Protein AF-A0AA51L178-F1 (afdb_monomer_lite)

Sequence (190 aa):
MKNTQTSTFSEQKFTFNILNSLRAEVEVRQNPYALPIEELFTMAARINKKRSFLFVSKLLGKHLPIDPNKGLLTSALLAARYYELVNGVAPEIISNLKSTFLFGSPEFSSTRFIDGSLNPIIIGFAETATALGHAFFDCFQNGDYFHTTREDLINRAPAHYIRRGTLPRYVTPLLYTFGNASKPKRNHSG

Radius of gyration: 21.06 Å; chains: 1; bounding box: 46×63×55 Å

Secondary structure (DSSP, 8-state):
-----------EEEEEEETTTEEEEEEE---TT---HHHHEEEEE-S-GGG-EEEEESSSSSSS---HHHHHHHHHHHHHHHHHHHHSS--TTHHHHHHHHHH--S-------B-TT---EEEEESHHHHHHHHHHHTTBSSEEEEEE-SS-BTTB-SEEEEEES---TT-----PBPPP-PPPP-----

Foldseek 3Di:
DDDDDPPQADQDWDWAQEPVPDIDIDGDGHDPLPDDVVCFWHKYADPDPVCGIDIGGQAQCPPDHHDVQSVLLVLVLVLQVVVCVVVVDGQPCNVVSSCCNPVNDPRDDQAQRAEPPDAEEFEQEEDSSVSSRVSNCSNHQWYKYWYAYPDDDVPAARIWIFTHDDDPPPDDGDGDGDDDDDDPDPDDDD

pLDDT: mean 77.87, std 20.18, range [31.55, 95.94]

Structure (mmCIF, N/CA/C/O backbone):
data_AF-A0AA51L178-F1
#
_entry.id   AF-A0AA51L178-F1
#
loop_
_atom_site.group_PDB
_atom_site.id
_atom_site.type_symbol
_atom_site.label_atom_id
_atom_site.label_alt_id
_atom_site.label_comp_id
_atom_site.label_asym_id
_atom_site.label_entity_id
_atom_site.label_seq_id
_atom_site.pdbx_PDB_ins_code
_atom_site.Cartn_x
_atom_site.Cartn_y
_atom_site.Cartn_z
_atom_site.occupancy
_atom_site.B_iso_or_equiv
_atom_site.auth_seq_id
_atom_site.auth_comp_id
_atom_site.auth_asym_id
_atom_site.auth_atom_id
_atom_site.pdbx_PDB_model_num
ATOM 1 N N . MET A 1 1 ? -29.964 24.526 0.317 1.00 34.50 1 MET A N 1
ATOM 2 C CA . MET A 1 1 ? -29.248 23.231 0.285 1.00 34.50 1 MET A CA 1
ATOM 3 C C . MET A 1 1 ? -27.995 23.429 -0.552 1.00 34.50 1 MET A C 1
ATOM 5 O O . MET A 1 1 ? -28.116 23.686 -1.741 1.00 34.50 1 MET A O 1
ATOM 9 N N . LYS A 1 2 ? -26.816 23.490 0.078 1.00 31.94 2 LYS A N 1
ATOM 10 C CA . LYS A 1 2 ? -25.541 23.710 -0.620 1.00 31.94 2 LYS A CA 1
ATOM 11 C C . LYS A 1 2 ? -24.968 22.344 -1.001 1.00 31.94 2 LYS A C 1
ATOM 13 O O . LYS A 1 2 ? -24.682 21.549 -0.115 1.00 31.94 2 LYS A O 1
ATOM 18 N N . ASN A 1 3 ? -24.843 22.081 -2.301 1.00 34.78 3 ASN A N 1
ATOM 19 C CA . ASN A 1 3 ? -24.123 20.922 -2.820 1.00 34.78 3 ASN A CA 1
ATOM 20 C C . ASN A 1 3 ? -22.627 21.114 -2.558 1.00 34.78 3 ASN A C 1
ATOM 22 O O . ASN A 1 3 ? -21.992 21.970 -3.172 1.00 34.78 3 ASN A O 1
ATOM 26 N N . THR A 1 4 ? -22.071 20.315 -1.656 1.00 36.06 4 THR A N 1
ATOM 27 C CA . THR A 1 4 ? -20.628 20.226 -1.432 1.00 36.06 4 THR A CA 1
ATOM 28 C C . THR A 1 4 ? -20.041 19.305 -2.502 1.00 36.06 4 THR A C 1
ATOM 30 O O . THR A 1 4 ? -20.028 18.088 -2.347 1.00 36.06 4 THR A O 1
ATOM 33 N N . GLN A 1 5 ? -19.603 19.871 -3.628 1.00 37.34 5 GLN A N 1
ATOM 34 C CA . GLN A 1 5 ? -18.701 19.163 -4.537 1.00 37.34 5 GLN A CA 1
ATOM 35 C C . GLN A 1 5 ? -17.313 19.139 -3.898 1.00 37.34 5 GLN A C 1
ATOM 37 O O . GLN A 1 5 ? -16.616 20.151 -3.862 1.00 37.34 5 GLN A O 1
ATOM 42 N N . THR A 1 6 ? -16.907 17.982 -3.386 1.00 34.66 6 THR A N 1
ATOM 43 C CA . THR A 1 6 ? -15.524 17.741 -2.974 1.00 34.66 6 THR A CA 1
ATOM 44 C C . THR A 1 6 ? -14.682 17.581 -4.239 1.00 34.66 6 THR A C 1
ATOM 46 O O . THR A 1 6 ? -14.579 16.493 -4.803 1.00 34.66 6 THR A O 1
ATOM 49 N N . SER A 1 7 ? -14.136 18.687 -4.746 1.00 38.47 7 SER A N 1
ATOM 50 C CA . SER A 1 7 ? -13.149 18.649 -5.824 1.00 38.47 7 SER A CA 1
ATOM 51 C C . SER A 1 7 ? -11.803 18.235 -5.233 1.00 38.47 7 SER A C 1
ATOM 53 O O . SER A 1 7 ? -11.080 19.052 -4.671 1.00 38.47 7 SER A O 1
ATOM 55 N N . THR A 1 8 ? -11.486 16.945 -5.325 1.00 38.97 8 THR A N 1
ATOM 56 C CA . THR A 1 8 ? -10.178 16.389 -4.944 1.00 38.97 8 THR A CA 1
ATOM 57 C C . THR A 1 8 ? -9.374 16.053 -6.203 1.00 38.97 8 THR A C 1
ATOM 59 O O . THR A 1 8 ? -8.916 14.927 -6.374 1.00 38.97 8 THR A O 1
ATOM 62 N N . PHE A 1 9 ? -9.248 17.007 -7.129 1.00 42.50 9 PHE A N 1
ATOM 63 C CA . PHE A 1 9 ? -8.322 16.908 -8.261 1.00 42.50 9 PHE A CA 1
ATOM 64 C C . PHE A 1 9 ? -6.969 17.491 -7.846 1.00 42.50 9 PHE A C 1
ATOM 66 O O . PHE A 1 9 ? -6.878 18.651 -7.456 1.00 42.50 9 PHE A O 1
ATOM 73 N N . SER A 1 10 ? -5.907 16.691 -7.918 1.00 49.31 10 SER A N 1
ATOM 74 C CA . SER A 1 10 ? -4.533 17.187 -7.825 1.00 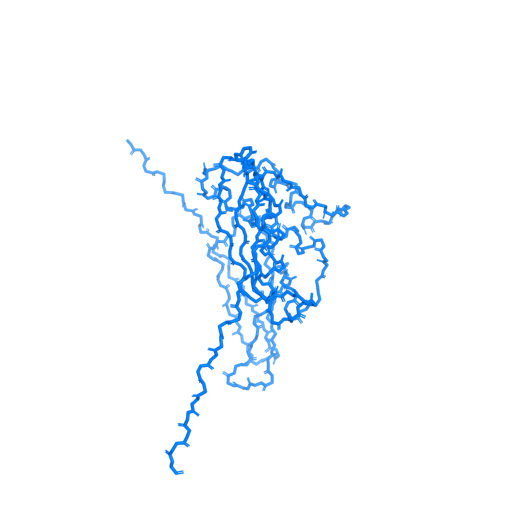49.31 10 SER A CA 1
ATOM 75 C C . SER A 1 10 ? -3.939 17.111 -9.225 1.00 49.31 10 SER A C 1
ATOM 77 O O . SER A 1 10 ? -3.475 16.053 -9.613 1.00 49.31 10 SER A O 1
ATOM 79 N N . GLU A 1 11 ? -3.993 18.186 -10.016 1.00 59.50 11 GLU A N 1
ATOM 80 C CA . GLU A 1 11 ? -3.484 18.208 -11.403 1.00 59.50 11 GLU A CA 1
ATOM 81 C C . GLU A 1 11 ? -1.942 18.224 -11.470 1.00 59.50 11 GLU A C 1
ATOM 83 O O . GLU A 1 11 ? -1.325 19.096 -12.080 1.00 59.50 11 GLU A O 1
ATOM 88 N N . GLN A 1 12 ? -1.278 17.270 -10.816 1.00 76.88 12 GLN A N 1
ATOM 89 C CA . GLN A 1 12 ? 0.173 17.134 -10.894 1.00 76.88 12 GLN A CA 1
ATOM 90 C C . GLN A 1 12 ? 0.544 16.263 -12.095 1.00 76.88 12 GLN A C 1
ATOM 92 O O . GLN A 1 12 ? 0.234 15.068 -12.148 1.00 76.88 12 GLN A O 1
ATOM 97 N N . LYS A 1 13 ? 1.215 16.884 -13.070 1.00 83.31 13 LYS A N 1
ATOM 98 C CA . LYS A 1 13 ? 1.772 16.220 -14.250 1.00 83.31 13 LYS A CA 1
ATOM 99 C C . LYS A 1 13 ? 3.276 16.048 -14.083 1.00 83.31 13 LYS A C 1
ATOM 101 O O . LYS A 1 13 ? 3.992 17.016 -13.847 1.00 83.31 13 LYS A O 1
ATOM 106 N N . PHE A 1 14 ? 3.753 14.823 -14.266 1.00 83.44 14 PHE A N 1
ATOM 107 C CA . PHE A 1 14 ? 5.166 14.466 -14.198 1.00 83.44 14 PHE A CA 1
ATOM 108 C C . PHE A 1 14 ? 5.636 13.982 -15.563 1.00 83.44 14 PHE A C 1
ATOM 110 O O . PHE A 1 14 ? 4.944 13.219 -16.237 1.00 83.44 14 PHE A O 1
ATOM 117 N N . THR A 1 15 ? 6.825 14.416 -15.970 1.00 82.75 15 THR A N 1
ATOM 118 C CA . THR A 1 15 ? 7.477 13.935 -17.190 1.00 82.75 15 THR A CA 1
ATOM 119 C C . THR A 1 15 ? 8.701 13.117 -16.808 1.00 82.75 15 THR A C 1
ATOM 121 O O . THR A 1 15 ? 9.621 13.634 -16.180 1.00 82.75 15 THR A O 1
ATOM 124 N N . PHE A 1 16 ? 8.727 11.851 -17.218 1.00 82.19 16 PHE A N 1
ATOM 125 C CA . PHE A 1 16 ? 9.860 10.953 -17.022 1.00 82.19 16 PHE A CA 1
ATOM 126 C C . PHE A 1 16 ? 10.580 10.726 -18.351 1.00 82.19 16 PHE A C 1
ATOM 128 O O . PHE A 1 16 ? 9.987 10.229 -19.313 1.00 82.19 16 PHE A O 1
ATOM 135 N N . ASN A 1 17 ? 11.871 11.055 -18.388 1.00 80.75 17 ASN A N 1
ATOM 136 C CA . ASN A 1 17 ? 12.742 10.776 -19.527 1.00 80.75 17 ASN A CA 1
ATOM 137 C C . ASN A 1 17 ? 13.435 9.425 -19.321 1.00 80.75 17 ASN A C 1
ATOM 139 O O . ASN A 1 17 ? 14.119 9.214 -18.321 1.00 80.75 17 ASN A O 1
ATOM 143 N N . ILE A 1 18 ? 13.261 8.508 -20.269 1.00 79.88 18 ILE A N 1
ATOM 144 C CA . ILE A 1 18 ? 13.758 7.133 -20.195 1.00 79.88 18 ILE A CA 1
ATOM 145 C C . ILE A 1 18 ? 14.774 6.923 -21.329 1.00 79.88 18 ILE A C 1
ATOM 147 O O . ILE A 1 18 ? 14.413 6.964 -22.506 1.00 79.88 18 ILE A O 1
ATOM 151 N N . LEU A 1 19 ? 16.049 6.708 -20.971 1.00 67.81 19 LEU A N 1
ATOM 152 C CA . LEU A 1 19 ? 17.175 6.468 -21.897 1.00 67.81 19 LEU A CA 1
ATOM 153 C C . LEU A 1 19 ? 17.184 7.401 -23.129 1.00 67.81 19 LEU A C 1
ATOM 155 O O . LEU A 1 19 ? 17.359 6.945 -24.259 1.00 67.81 19 LEU A O 1
ATOM 159 N N . ASN A 1 20 ? 16.943 8.700 -22.911 1.00 65.31 20 ASN A N 1
ATOM 160 C CA . ASN A 1 20 ? 17.000 9.794 -23.899 1.00 65.31 20 ASN A CA 1
ATOM 161 C C . ASN A 1 20 ? 16.165 9.611 -25.185 1.00 65.31 20 ASN A C 1
ATOM 163 O O . ASN A 1 20 ? 16.320 10.379 -26.129 1.00 65.31 20 ASN A O 1
ATOM 167 N N . SER A 1 21 ? 15.283 8.613 -25.240 1.00 72.69 21 SER A N 1
ATOM 168 C CA . SER A 1 21 ? 14.548 8.221 -26.453 1.00 72.69 21 SER A CA 1
ATOM 169 C C . SER A 1 21 ? 13.055 8.006 -26.212 1.00 72.69 21 SER A C 1
ATOM 171 O O . SER A 1 21 ? 12.287 7.868 -27.162 1.00 72.69 21 SER A O 1
ATOM 173 N N . LEU A 1 22 ? 12.629 7.989 -24.947 1.00 80.56 22 LEU A N 1
ATOM 174 C CA . LEU A 1 22 ? 11.249 7.761 -24.545 1.00 80.56 22 LEU A CA 1
ATOM 175 C C . LEU A 1 22 ? 10.853 8.780 -23.479 1.00 80.56 22 LEU A C 1
ATOM 177 O O . LEU A 1 22 ? 11.568 8.979 -22.496 1.00 80.56 22 LEU A O 1
ATOM 181 N N . ARG A 1 23 ? 9.689 9.396 -23.673 1.00 84.44 23 ARG A N 1
ATOM 182 C CA . ARG A 1 23 ? 9.071 10.330 -22.733 1.00 84.44 23 ARG A CA 1
ATOM 183 C C . ARG A 1 23 ? 7.768 9.718 -22.237 1.00 84.44 23 ARG A C 1
ATOM 185 O O . ARG A 1 23 ? 6.924 9.343 -23.047 1.00 84.44 23 ARG A O 1
ATOM 192 N N . ALA A 1 24 ? 7.624 9.604 -20.923 1.00 86.00 24 ALA A N 1
ATOM 193 C CA . ALA A 1 24 ? 6.386 9.176 -20.286 1.00 86.00 24 ALA A CA 1
ATOM 194 C C . ALA A 1 24 ? 5.781 10.347 -19.515 1.00 86.00 24 ALA A C 1
ATOM 196 O O . ALA A 1 24 ? 6.450 10.952 -18.678 1.00 86.00 24 ALA A O 1
ATOM 197 N N . GLU A 1 25 ? 4.518 10.647 -19.795 1.00 89.00 25 GLU A N 1
ATOM 198 C CA . GLU A 1 25 ? 3.747 11.655 -19.074 1.00 89.00 25 GLU A CA 1
ATOM 199 C C . GLU A 1 25 ? 2.797 10.951 -18.113 1.00 89.00 25 GLU A C 1
ATOM 201 O O . GLU A 1 25 ? 2.044 10.058 -18.506 1.00 89.00 25 GLU A O 1
ATOM 206 N N . VAL A 1 26 ? 2.871 11.327 -16.839 1.00 88.69 26 VAL A N 1
ATOM 207 C CA . VAL A 1 26 ? 2.016 10.783 -15.788 1.00 88.69 26 VAL A CA 1
ATOM 208 C C . VAL A 1 26 ? 1.180 11.906 -15.212 1.00 88.69 26 VAL A C 1
ATOM 210 O O . VAL A 1 26 ? 1.713 12.907 -14.743 1.00 88.69 26 VAL A O 1
ATOM 213 N N . GLU A 1 27 ? -0.130 11.708 -15.221 1.00 91.00 27 GLU A N 1
ATOM 214 C CA . GLU A 1 27 ? -1.094 12.578 -14.565 1.00 91.00 27 GLU A CA 1
ATOM 215 C C . GLU A 1 27 ? -1.602 11.888 -13.301 1.00 91.00 27 GLU A C 1
ATOM 217 O O . GLU A 1 27 ? -2.176 10.794 -13.352 1.00 91.00 27 GLU A O 1
ATOM 222 N N . VAL A 1 28 ? -1.377 12.517 -12.151 1.00 90.88 28 VAL A N 1
ATOM 223 C CA . VAL A 1 28 ? -1.927 12.042 -10.884 1.00 90.88 28 VAL A CA 1
ATOM 224 C C . VAL A 1 28 ? -3.383 12.481 -10.810 1.00 90.88 28 VAL A C 1
ATOM 226 O O . VAL A 1 28 ? -3.676 13.662 -10.852 1.00 90.88 28 VAL A O 1
ATOM 229 N N . ARG A 1 29 ? -4.320 11.537 -10.694 1.00 91.75 29 ARG A N 1
ATOM 230 C CA . ARG A 1 29 ? -5.744 11.882 -10.514 1.00 91.75 29 ARG A CA 1
ATOM 231 C C . ARG A 1 29 ? -6.104 12.095 -9.055 1.00 91.75 29 ARG A C 1
ATOM 233 O O . ARG A 1 29 ? -6.884 12.979 -8.722 1.00 91.75 29 ARG A O 1
ATOM 240 N N . GLN A 1 30 ? -5.553 11.250 -8.190 1.00 90.56 30 GLN A N 1
ATOM 241 C CA . GLN A 1 30 ? -5.818 11.260 -6.761 1.00 90.56 30 GLN A CA 1
ATOM 242 C C . GLN A 1 30 ? -4.534 10.948 -6.004 1.00 90.56 30 GLN A C 1
ATOM 244 O O . GLN A 1 30 ? -3.829 9.991 -6.320 1.00 90.56 30 GLN A O 1
ATOM 249 N N . ASN A 1 31 ? -4.268 11.744 -4.974 1.00 91.81 31 ASN A N 1
ATOM 250 C CA . ASN A 1 31 ? -3.215 11.502 -4.000 1.00 91.81 31 ASN A CA 1
ATOM 251 C C . ASN A 1 31 ? -3.738 11.906 -2.615 1.00 91.81 31 ASN A C 1
ATOM 253 O O . ASN A 1 31 ? -3.355 12.952 -2.091 1.00 91.81 31 ASN A O 1
ATOM 257 N N . PRO A 1 32 ? -4.670 11.124 -2.036 1.00 91.44 32 PRO A N 1
ATOM 258 C CA . PRO A 1 32 ? -5.382 11.505 -0.813 1.00 91.44 32 PRO A CA 1
ATOM 259 C C . PRO A 1 32 ? -4.440 11.743 0.371 1.00 91.44 32 PRO A C 1
ATOM 261 O O . PRO A 1 32 ? -4.772 12.479 1.293 1.00 91.44 32 PRO A O 1
ATOM 264 N N . TYR A 1 33 ? -3.247 11.148 0.339 1.00 92.31 33 TYR A N 1
ATOM 265 C CA . TYR A 1 33 ? -2.245 11.291 1.388 1.00 92.31 33 TYR A CA 1
ATOM 266 C C . TYR A 1 33 ? -1.120 12.260 1.049 1.00 92.31 33 TYR A C 1
ATOM 268 O O . TYR A 1 33 ? -0.262 12.470 1.905 1.00 92.31 33 TYR A O 1
ATOM 276 N N . ALA A 1 34 ? -1.149 12.895 -0.125 1.00 92.69 34 ALA A N 1
ATOM 277 C CA . ALA A 1 34 ? -0.108 13.806 -0.594 1.00 92.69 34 ALA A CA 1
ATOM 278 C C . ALA A 1 34 ? 1.305 13.199 -0.470 1.00 92.69 34 ALA A C 1
ATOM 280 O O . ALA A 1 34 ? 2.251 13.877 -0.073 1.00 92.69 34 ALA A O 1
ATOM 281 N N . LEU A 1 35 ? 1.440 11.900 -0.763 1.00 92.56 35 LEU A N 1
ATOM 282 C CA . LEU A 1 35 ? 2.738 11.226 -0.750 1.00 92.56 35 LEU A CA 1
ATOM 283 C C . LEU A 1 35 ? 3.545 11.654 -1.988 1.00 92.56 35 LEU A C 1
ATOM 285 O O . LEU A 1 35 ? 2.958 11.707 -3.075 1.00 92.56 35 LEU A O 1
ATOM 289 N N . PRO A 1 36 ? 4.855 11.933 -1.867 1.00 92.94 36 PRO A N 1
ATOM 290 C CA . PRO A 1 36 ? 5.712 12.222 -3.013 1.00 92.94 36 PRO A CA 1
ATOM 291 C C . PRO A 1 36 ? 5.686 11.063 -4.009 1.00 92.94 36 PRO A C 1
ATOM 293 O O . PRO A 1 36 ? 5.836 9.901 -3.626 1.00 92.94 36 PRO A O 1
ATOM 296 N N . ILE A 1 37 ? 5.487 11.361 -5.292 1.00 92.31 37 ILE A N 1
ATOM 297 C CA . ILE A 1 37 ? 5.332 10.330 -6.325 1.00 92.31 37 ILE A CA 1
ATOM 298 C C . ILE A 1 37 ? 6.614 9.505 -6.491 1.00 92.31 37 ILE A C 1
ATOM 300 O O . ILE A 1 37 ? 6.563 8.305 -6.771 1.00 92.31 37 ILE A O 1
ATOM 304 N N . GLU A 1 38 ? 7.757 10.138 -6.235 1.00 91.50 38 GLU A N 1
ATOM 305 C CA . GLU A 1 38 ? 9.089 9.557 -6.296 1.00 91.50 38 GLU A CA 1
ATOM 306 C C . GLU A 1 38 ? 9.296 8.492 -5.219 1.00 91.50 38 GLU A C 1
ATOM 308 O O . GLU A 1 38 ? 10.141 7.621 -5.407 1.00 91.50 38 GLU A O 1
ATOM 313 N N . GLU A 1 39 ? 8.532 8.510 -4.125 1.00 92.19 39 GLU A N 1
ATOM 314 C CA . GLU A 1 39 ? 8.539 7.443 -3.116 1.00 92.19 39 GLU A CA 1
ATOM 315 C C . GLU A 1 39 ? 7.687 6.239 -3.544 1.00 92.19 39 GLU A C 1
ATOM 317 O O . GLU A 1 39 ? 7.926 5.118 -3.099 1.00 92.19 39 GLU A O 1
ATOM 322 N N . LEU A 1 40 ? 6.711 6.436 -4.437 1.00 92.94 40 LEU A N 1
ATOM 323 C CA . LEU A 1 40 ? 5.755 5.396 -4.828 1.00 92.94 40 LEU A CA 1
ATOM 324 C C . LEU A 1 40 ? 6.263 4.559 -6.006 1.00 92.94 40 LEU A C 1
ATOM 326 O O . LEU A 1 40 ? 6.138 3.326 -6.014 1.00 92.94 40 LEU A O 1
ATOM 330 N N . PHE A 1 41 ? 6.822 5.215 -7.024 1.00 94.00 41 PHE A N 1
ATOM 331 C CA . PHE A 1 41 ? 7.287 4.538 -8.229 1.00 94.00 41 PHE A CA 1
ATOM 332 C C . PHE A 1 41 ? 8.382 5.302 -8.978 1.00 94.00 41 PHE A C 1
ATOM 334 O O . PHE A 1 41 ? 8.735 6.436 -8.671 1.00 94.00 41 PHE A O 1
ATOM 341 N N . THR A 1 42 ? 8.940 4.642 -9.986 1.00 91.81 42 THR A N 1
ATOM 342 C CA . THR A 1 42 ? 9.766 5.251 -11.027 1.00 91.81 42 THR A CA 1
ATOM 343 C C . THR A 1 42 ? 9.477 4.597 -12.379 1.00 91.81 42 THR A C 1
ATOM 345 O O . THR A 1 42 ? 8.770 3.588 -12.462 1.00 91.81 42 THR A O 1
ATOM 348 N N . MET A 1 43 ? 10.030 5.165 -13.445 1.00 91.62 43 MET A N 1
ATOM 349 C CA . MET A 1 43 ? 9.974 4.611 -14.792 1.00 91.62 43 MET A CA 1
ATOM 350 C C . MET A 1 43 ? 11.339 4.036 -15.172 1.00 91.62 43 MET A C 1
ATOM 352 O O . MET A 1 43 ? 12.370 4.669 -14.960 1.00 91.62 43 MET A O 1
ATOM 356 N N . ALA A 1 44 ? 11.349 2.844 -15.761 1.00 88.88 44 ALA A N 1
ATOM 357 C CA . ALA A 1 44 ? 12.553 2.197 -16.273 1.00 88.88 44 ALA A CA 1
ATOM 358 C C . ALA A 1 44 ? 12.397 1.838 -17.753 1.00 88.88 44 ALA A C 1
ATOM 360 O O . ALA A 1 44 ? 11.286 1.695 -18.263 1.00 88.88 44 ALA A O 1
ATOM 361 N N . ALA A 1 45 ? 13.517 1.669 -18.451 1.00 87.44 45 ALA A N 1
ATOM 362 C CA . ALA A 1 45 ? 13.522 1.172 -19.821 1.00 87.44 45 ALA A CA 1
ATOM 363 C C . ALA A 1 45 ? 13.465 -0.355 -19.862 1.00 87.44 45 ALA A C 1
ATOM 365 O O . ALA A 1 45 ? 13.926 -1.043 -18.951 1.00 87.44 45 ALA A O 1
ATOM 366 N N . ARG A 1 46 ? 12.970 -0.898 -20.973 1.00 84.06 46 ARG A N 1
ATOM 367 C CA . ARG A 1 46 ? 13.086 -2.319 -21.303 1.00 84.06 46 ARG A CA 1
ATOM 368 C C . ARG A 1 46 ? 13.821 -2.475 -22.621 1.00 84.06 46 ARG A C 1
ATOM 370 O O . ARG A 1 46 ? 13.566 -1.750 -23.574 1.00 84.06 46 ARG A O 1
ATOM 377 N N . ILE A 1 47 ? 14.642 -3.518 -22.703 1.00 82.88 47 ILE A N 1
ATOM 378 C CA . ILE A 1 47 ? 15.332 -3.909 -23.942 1.00 82.88 47 ILE A CA 1
ATOM 379 C C . ILE A 1 47 ? 14.318 -4.261 -25.054 1.00 82.88 47 ILE A C 1
ATOM 381 O O . ILE A 1 47 ? 14.580 -4.086 -26.242 1.00 82.88 47 ILE A O 1
ATOM 385 N N . ASN A 1 48 ? 13.120 -4.730 -24.685 1.00 83.06 48 ASN A N 1
ATOM 386 C CA . ASN A 1 48 ? 12.067 -5.082 -25.635 1.00 83.06 48 ASN A CA 1
ATOM 387 C C . ASN A 1 48 ? 11.428 -3.832 -26.270 1.00 83.06 48 ASN A C 1
ATOM 389 O O . ASN A 1 48 ? 10.616 -3.158 -25.639 1.00 83.06 48 ASN A O 1
ATOM 393 N N . LYS A 1 49 ? 11.698 -3.599 -27.559 1.00 76.12 49 LYS A N 1
ATOM 394 C CA . LYS A 1 49 ? 11.184 -2.439 -28.310 1.00 76.12 49 LYS A CA 1
ATOM 395 C C . LYS A 1 49 ? 9.651 -2.342 -28.395 1.00 76.12 49 LYS A C 1
ATOM 397 O O . LYS A 1 49 ? 9.138 -1.238 -28.503 1.00 76.12 49 LYS A O 1
ATOM 402 N N . LYS A 1 50 ? 8.904 -3.455 -28.314 1.00 82.81 50 LYS A N 1
ATOM 403 C CA . LYS A 1 50 ? 7.421 -3.445 -28.327 1.00 82.81 50 LYS A CA 1
ATOM 404 C C . LYS A 1 50 ? 6.811 -3.045 -26.979 1.00 82.81 50 LYS A C 1
ATOM 406 O O . LYS A 1 50 ? 5.627 -2.739 -26.908 1.00 82.81 50 LYS A O 1
ATOM 411 N N . ARG A 1 51 ? 7.590 -3.109 -25.897 1.00 82.69 51 ARG A N 1
ATOM 412 C CA . ARG A 1 51 ? 7.189 -2.748 -24.530 1.00 82.69 51 ARG A CA 1
ATOM 413 C C . ARG A 1 51 ? 8.343 -1.991 -23.892 1.00 82.69 51 ARG A C 1
ATOM 415 O O . ARG A 1 51 ? 8.961 -2.505 -22.971 1.00 82.69 51 ARG A O 1
ATOM 422 N N . SER A 1 52 ? 8.680 -0.838 -24.455 1.00 83.38 52 SER A N 1
ATOM 423 C CA . SER A 1 52 ? 9.969 -0.165 -24.266 1.00 83.38 52 SER A CA 1
ATOM 424 C C . SER A 1 52 ? 10.168 0.487 -22.894 1.00 83.38 52 SER A C 1
ATOM 426 O O . SER A 1 52 ? 11.295 0.823 -22.535 1.00 83.38 52 SER A O 1
ATOM 428 N N . PHE A 1 53 ? 9.106 0.612 -22.098 1.00 87.12 53 PHE A N 1
ATOM 429 C CA . PHE A 1 53 ? 9.149 1.142 -20.739 1.00 87.12 53 PHE A CA 1
ATOM 430 C C . PHE A 1 53 ? 8.552 0.164 -19.718 1.00 87.12 53 PHE A C 1
ATOM 432 O O . PHE A 1 53 ? 7.827 -0.780 -20.053 1.00 87.12 53 PHE A O 1
ATOM 439 N N . LEU A 1 54 ? 8.872 0.398 -18.450 1.00 89.00 54 LEU A N 1
ATOM 440 C CA . LEU A 1 54 ? 8.399 -0.344 -17.294 1.00 89.00 54 LEU A CA 1
ATOM 441 C C . LEU A 1 54 ? 8.030 0.636 -16.184 1.00 89.00 54 LEU A C 1
ATOM 443 O O . LEU A 1 54 ? 8.848 1.458 -15.781 1.00 89.00 54 LEU A O 1
ATOM 447 N N . PHE A 1 55 ? 6.817 0.498 -15.662 1.00 90.62 55 PHE A N 1
ATOM 448 C CA . PHE A 1 55 ? 6.438 1.116 -14.401 1.00 90.62 55 PHE A CA 1
ATOM 449 C C . PHE A 1 55 ? 6.995 0.281 -13.246 1.00 90.62 55 PHE A C 1
ATOM 451 O O . PHE A 1 55 ? 6.690 -0.911 -13.118 1.00 90.62 55 PHE A O 1
ATOM 458 N N . VAL A 1 56 ? 7.820 0.900 -12.412 1.00 92.81 56 VAL A N 1
ATOM 459 C CA . VAL A 1 56 ? 8.526 0.240 -11.317 1.00 92.81 56 VAL A CA 1
ATOM 460 C C . VAL A 1 56 ? 8.003 0.787 -10.000 1.00 92.81 56 VAL A C 1
ATOM 462 O O . VAL A 1 56 ? 8.381 1.875 -9.580 1.00 92.81 56 VAL A O 1
ATOM 465 N N . SER A 1 57 ? 7.142 0.022 -9.329 1.00 93.12 57 SER A N 1
ATOM 466 C CA . SER A 1 57 ? 6.759 0.340 -7.952 1.00 93.12 57 SER A CA 1
ATOM 467 C C . SER A 1 57 ? 7.965 0.208 -7.024 1.00 93.12 57 SER A C 1
ATOM 469 O O . SER A 1 57 ? 8.667 -0.806 -7.064 1.00 93.12 57 SER A O 1
ATOM 471 N N . LYS A 1 58 ? 8.151 1.207 -6.161 1.00 93.75 58 LYS A N 1
ATOM 472 C CA . LYS A 1 58 ? 9.143 1.208 -5.079 1.00 93.75 58 LYS A CA 1
ATOM 473 C C . LYS A 1 58 ? 8.604 0.619 -3.769 1.00 93.75 58 LYS A C 1
ATOM 475 O O . LYS A 1 58 ? 9.320 0.602 -2.779 1.00 93.75 58 LYS A O 1
ATOM 480 N N . LEU A 1 59 ? 7.358 0.131 -3.764 1.00 93.12 59 LEU A N 1
ATOM 481 C CA . LEU A 1 59 ? 6.649 -0.318 -2.557 1.00 93.12 59 LEU A CA 1
ATOM 482 C C . LEU A 1 59 ? 6.264 -1.799 -2.568 1.00 93.12 59 LEU A C 1
ATOM 484 O O . LEU A 1 59 ? 5.958 -2.359 -1.524 1.00 93.12 59 LEU A O 1
ATOM 488 N N . LEU A 1 60 ? 6.247 -2.437 -3.741 1.00 90.00 60 LEU A N 1
ATOM 489 C CA . LEU A 1 60 ? 5.734 -3.804 -3.895 1.00 90.00 60 LEU A CA 1
ATOM 490 C C . LEU A 1 60 ? 6.816 -4.890 -3.905 1.00 90.00 60 LEU A C 1
ATOM 492 O O . LEU A 1 60 ? 6.484 -6.065 -4.012 1.00 90.00 60 LEU A O 1
ATOM 496 N N . GLY A 1 61 ? 8.102 -4.535 -3.908 1.00 87.81 61 GLY A N 1
ATOM 497 C CA . GLY A 1 61 ? 9.183 -5.530 -3.939 1.00 87.81 61 GLY A CA 1
ATOM 498 C C . GLY A 1 61 ? 9.299 -6.334 -5.245 1.00 87.81 61 GLY A C 1
ATOM 499 O O . GLY A 1 61 ? 10.144 -7.212 -5.353 1.00 87.81 61 GLY A O 1
ATOM 500 N N . LYS A 1 62 ? 8.452 -6.065 -6.254 1.00 87.25 62 LYS A N 1
ATOM 501 C CA . LYS A 1 62 ? 8.358 -6.875 -7.485 1.00 87.25 62 LYS A CA 1
ATOM 502 C C . LYS A 1 62 ? 9.578 -6.757 -8.403 1.00 87.25 62 LYS A C 1
ATOM 504 O O . LYS A 1 62 ? 9.949 -7.727 -9.053 1.00 87.25 62 LYS A O 1
ATOM 509 N N . HIS A 1 63 ? 10.122 -5.549 -8.539 1.00 89.88 63 HIS A N 1
ATOM 510 C CA . HIS A 1 63 ? 11.227 -5.258 -9.466 1.00 89.88 63 HIS A CA 1
ATOM 511 C C . HIS A 1 63 ? 12.465 -4.704 -8.755 1.00 89.88 63 HIS A C 1
ATOM 513 O O . HIS A 1 63 ? 13.565 -4.820 -9.282 1.00 89.88 63 HIS A O 1
ATOM 519 N N . LEU A 1 64 ? 12.277 -4.082 -7.590 1.00 89.12 64 LEU A N 1
ATOM 520 C CA . LEU A 1 64 ? 13.333 -3.533 -6.750 1.00 89.12 64 LEU A CA 1
ATOM 521 C C . LEU A 1 64 ? 13.186 -4.129 -5.349 1.00 89.12 64 LEU A C 1
ATOM 523 O O . LEU A 1 64 ? 12.046 -4.238 -4.888 1.00 89.12 64 LEU A O 1
ATOM 527 N N . PRO A 1 65 ? 14.292 -4.470 -4.666 1.00 89.69 65 PRO A N 1
ATOM 528 C CA . PRO A 1 65 ? 14.266 -4.706 -3.231 1.00 89.69 65 PRO A CA 1
ATOM 529 C C . PRO A 1 65 ? 13.686 -3.485 -2.516 1.00 89.69 65 PRO A C 1
ATOM 531 O O . PRO A 1 65 ? 13.949 -2.345 -2.906 1.00 89.69 65 PRO A O 1
ATOM 534 N N . ILE A 1 66 ? 12.896 -3.732 -1.478 1.00 89.81 66 ILE A N 1
ATOM 535 C CA . ILE A 1 66 ? 12.304 -2.683 -0.649 1.00 89.81 66 ILE A CA 1
ATOM 536 C C . ILE A 1 66 ? 12.690 -2.908 0.806 1.00 89.81 66 ILE A C 1
ATOM 538 O O . ILE A 1 66 ? 12.928 -4.042 1.220 1.00 89.81 66 ILE A O 1
ATOM 542 N N . ASP A 1 67 ? 12.703 -1.827 1.579 1.00 88.69 67 ASP A N 1
ATOM 543 C CA . ASP A 1 67 ? 12.722 -1.917 3.035 1.00 88.69 67 ASP A CA 1
ATOM 544 C C . ASP A 1 67 ? 11.442 -2.644 3.511 1.00 88.69 67 ASP A C 1
ATOM 546 O O . ASP A 1 67 ? 10.338 -2.221 3.134 1.00 88.69 67 ASP A O 1
ATOM 550 N N . PRO A 1 68 ? 11.546 -3.719 4.316 1.00 87.94 68 PRO A N 1
ATOM 551 C CA . PRO A 1 68 ? 10.384 -4.416 4.863 1.00 87.94 68 PRO A CA 1
ATOM 552 C C . PRO A 1 68 ? 9.402 -3.488 5.590 1.00 87.94 68 PRO A C 1
ATOM 554 O O . PRO A 1 68 ? 8.190 -3.612 5.395 1.00 87.94 68 PRO A O 1
ATOM 557 N N . ASN A 1 69 ? 9.899 -2.504 6.348 1.00 89.50 69 ASN A N 1
ATOM 558 C CA . ASN A 1 69 ? 9.063 -1.524 7.039 1.00 89.50 69 ASN A CA 1
ATOM 559 C C . ASN A 1 69 ? 8.256 -0.686 6.044 1.00 89.50 69 ASN A C 1
ATOM 561 O O . ASN A 1 69 ? 7.071 -0.451 6.273 1.00 89.50 69 ASN A O 1
ATOM 565 N N . LYS A 1 70 ? 8.842 -0.288 4.903 1.00 90.25 70 LYS A N 1
ATOM 566 C CA . LYS A 1 70 ? 8.091 0.423 3.850 1.00 90.25 70 LYS A CA 1
ATOM 567 C C . LYS A 1 70 ? 6.953 -0.433 3.294 1.00 90.25 70 LYS A C 1
ATOM 569 O O . LYS A 1 70 ? 5.870 0.098 3.047 1.00 90.25 70 LYS A O 1
ATOM 574 N N . GLY A 1 71 ? 7.160 -1.739 3.127 1.00 91.19 71 GLY A N 1
ATOM 575 C CA . GLY A 1 71 ? 6.107 -2.667 2.697 1.00 91.19 71 GLY A CA 1
ATOM 576 C C . GLY A 1 71 ? 4.955 -2.766 3.707 1.00 91.19 71 GLY A C 1
ATOM 577 O O . GLY A 1 71 ? 3.781 -2.644 3.338 1.00 91.19 71 GLY A O 1
ATOM 578 N N . LEU A 1 72 ? 5.283 -2.913 4.994 1.00 91.81 72 LEU A N 1
ATOM 579 C CA . LEU A 1 72 ? 4.294 -2.966 6.076 1.00 91.81 72 LEU A CA 1
ATOM 580 C C . LEU A 1 72 ? 3.525 -1.642 6.214 1.00 91.81 72 LEU A C 1
ATOM 582 O O . LEU A 1 72 ? 2.295 -1.646 6.249 1.00 91.81 72 LEU A O 1
ATOM 586 N N . LEU A 1 73 ? 4.225 -0.505 6.194 1.00 93.12 73 LEU A N 1
ATOM 587 C CA . LEU A 1 73 ? 3.623 0.833 6.243 1.00 93.12 73 LEU A CA 1
ATOM 588 C C . LEU A 1 73 ? 2.716 1.100 5.044 1.00 93.12 73 LEU A C 1
ATOM 590 O O . LEU A 1 73 ? 1.636 1.659 5.207 1.00 93.12 73 LEU A O 1
ATOM 594 N N . THR A 1 74 ? 3.118 0.672 3.844 1.00 94.25 74 THR A N 1
ATOM 595 C CA . THR A 1 74 ? 2.276 0.782 2.642 1.00 94.25 74 THR A CA 1
ATOM 596 C C . THR A 1 74 ? 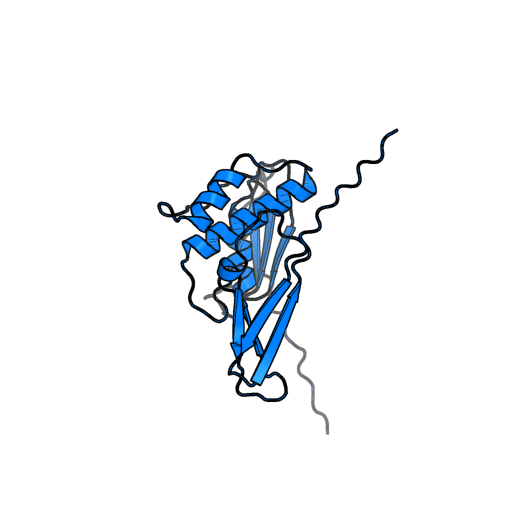0.957 0.039 2.835 1.00 94.25 74 THR A C 1
ATOM 598 O O . THR A 1 74 ? -0.106 0.555 2.488 1.00 94.25 74 THR A O 1
ATOM 601 N N . SER A 1 75 ? 1.013 -1.151 3.430 1.00 94.81 75 SER A N 1
ATOM 602 C CA . SER A 1 75 ? -0.171 -1.966 3.709 1.00 94.81 75 SER A CA 1
ATOM 603 C C . SER A 1 75 ? -1.069 -1.320 4.767 1.00 94.81 75 SER A C 1
ATOM 605 O O . SER A 1 75 ? -2.283 -1.256 4.582 1.00 94.81 75 SER A O 1
ATOM 607 N N . ALA A 1 76 ? -0.477 -0.756 5.824 1.00 95.19 76 ALA A N 1
ATOM 608 C CA . ALA A 1 76 ? -1.201 -0.025 6.862 1.00 95.19 76 ALA A CA 1
ATOM 609 C C . ALA A 1 76 ? -1.857 1.260 6.332 1.00 95.19 76 ALA A C 1
ATOM 611 O O . ALA A 1 76 ? -3.018 1.531 6.628 1.00 95.19 76 ALA A O 1
ATOM 612 N N . LEU A 1 77 ? -1.160 2.027 5.488 1.00 95.56 77 LEU A N 1
ATOM 613 C CA . LEU A 1 77 ? -1.726 3.190 4.798 1.00 95.56 77 LEU A CA 1
ATOM 614 C C . LEU A 1 77 ? -2.889 2.780 3.884 1.00 95.56 77 LEU A C 1
ATOM 616 O O . LEU A 1 77 ? -3.909 3.466 3.834 1.00 95.56 77 LEU A O 1
ATOM 620 N N . LEU A 1 78 ? -2.775 1.645 3.190 1.00 95.69 78 LEU A N 1
ATOM 621 C CA . LEU A 1 78 ? -3.862 1.120 2.366 1.00 95.69 78 LEU A CA 1
ATOM 622 C C . LEU A 1 78 ? -5.076 0.711 3.219 1.00 95.69 78 LEU A C 1
ATOM 624 O O . LEU A 1 78 ? -6.207 1.025 2.850 1.00 95.69 78 LEU A O 1
ATOM 628 N N . ALA A 1 79 ? -4.857 0.073 4.372 1.00 95.94 79 ALA A N 1
ATOM 629 C CA . ALA A 1 79 ? -5.914 -0.269 5.326 1.00 95.94 79 ALA A CA 1
ATOM 630 C C . ALA A 1 79 ? -6.590 0.982 5.903 1.00 95.94 79 ALA A C 1
ATOM 632 O O . ALA A 1 79 ? -7.818 1.052 5.958 1.00 95.94 79 ALA A O 1
ATOM 633 N N . ALA A 1 80 ? -5.810 2.014 6.232 1.00 95.75 80 ALA A N 1
ATOM 634 C CA . ALA A 1 80 ? -6.336 3.304 6.656 1.00 95.75 80 ALA A CA 1
ATOM 635 C C . ALA A 1 80 ? -7.190 3.972 5.563 1.00 95.75 80 ALA A C 1
ATOM 637 O O . ALA A 1 80 ? -8.258 4.500 5.875 1.00 95.75 80 ALA A O 1
ATOM 638 N N . ARG A 1 81 ? -6.790 3.890 4.280 1.00 95.94 81 ARG A N 1
ATOM 639 C CA . ARG A 1 81 ? -7.621 4.383 3.162 1.00 95.94 81 ARG A CA 1
ATOM 640 C C . ARG A 1 81 ? -8.915 3.613 3.038 1.00 95.94 81 ARG A C 1
ATOM 642 O O . ARG A 1 81 ? -9.950 4.224 2.804 1.00 95.94 81 ARG A O 1
ATOM 649 N N . TYR A 1 82 ? -8.854 2.291 3.148 1.00 95.69 82 TYR A N 1
ATOM 650 C CA . TYR A 1 82 ? -10.050 1.461 3.098 1.00 95.69 82 TYR A CA 1
ATOM 651 C C . TYR A 1 82 ? -11.028 1.851 4.212 1.00 95.69 82 TYR A C 1
ATOM 653 O O . TYR A 1 82 ? -12.195 2.109 3.930 1.00 95.69 82 TYR A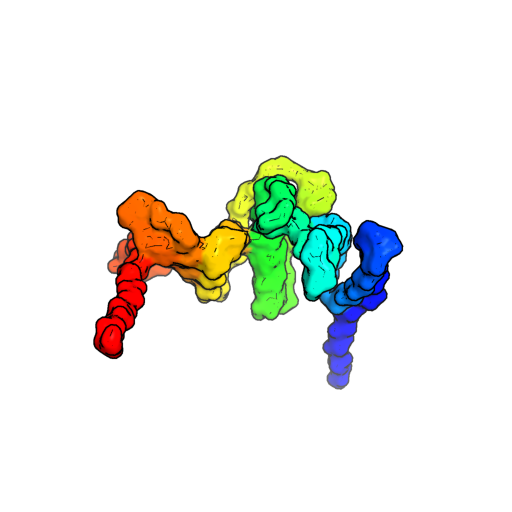 O 1
ATOM 661 N N . TYR A 1 83 ? -10.539 1.981 5.449 1.00 95.12 83 TYR A N 1
ATOM 662 C CA . TYR A 1 83 ? -11.347 2.417 6.587 1.00 95.12 83 TYR A CA 1
ATOM 663 C C . TYR A 1 83 ? -11.999 3.784 6.339 1.00 95.12 83 TYR A C 1
ATOM 665 O O . TYR A 1 83 ? -13.204 3.936 6.519 1.00 95.12 83 TYR A O 1
ATOM 673 N N . GLU A 1 84 ? -11.219 4.759 5.867 1.00 95.00 84 GLU A N 1
ATOM 674 C CA . GLU A 1 84 ? -11.702 6.105 5.551 1.00 95.00 84 GLU A CA 1
ATOM 675 C C . GLU A 1 84 ? -12.777 6.103 4.457 1.00 95.00 84 GLU A C 1
ATOM 677 O O . GLU A 1 84 ? -13.765 6.823 4.565 1.00 95.00 84 GLU A O 1
ATOM 682 N N . LEU A 1 85 ? -12.619 5.278 3.418 1.00 94.94 85 LEU A N 1
ATOM 683 C CA . LEU A 1 85 ? -13.601 5.157 2.338 1.00 94.94 85 LEU A CA 1
ATOM 684 C C . LEU A 1 85 ? -14.918 4.526 2.802 1.00 94.94 85 LEU A C 1
ATOM 686 O O . LEU A 1 85 ? -15.973 4.905 2.301 1.00 94.94 85 LEU A O 1
ATOM 690 N N . VAL A 1 86 ? -14.861 3.570 3.732 1.00 94.88 86 VAL A N 1
ATOM 691 C CA . VAL A 1 86 ? -16.050 2.869 4.237 1.00 94.88 86 VAL A CA 1
ATOM 692 C C . VAL A 1 86 ? -16.789 3.698 5.286 1.00 94.88 86 VAL A C 1
ATOM 694 O O . VAL A 1 86 ? -18.012 3.791 5.235 1.00 94.88 86 VAL A O 1
ATOM 697 N N . ASN A 1 87 ? -16.062 4.323 6.214 1.00 93.19 87 ASN A N 1
ATOM 698 C CA . ASN A 1 87 ? -16.651 5.048 7.343 1.00 93.19 87 ASN A CA 1
ATOM 699 C C . ASN A 1 87 ? -16.785 6.560 7.107 1.00 93.19 87 ASN A C 1
ATOM 701 O O . ASN A 1 87 ? -17.412 7.255 7.902 1.00 93.19 87 ASN A O 1
ATOM 705 N N . GLY A 1 88 ? -16.176 7.095 6.046 1.00 93.44 88 GLY A N 1
ATOM 706 C CA . GLY A 1 88 ? -16.142 8.532 5.753 1.00 93.44 88 GLY A CA 1
ATOM 707 C C . GLY A 1 88 ? -15.204 9.344 6.654 1.00 93.44 88 GLY A C 1
ATOM 708 O O . GLY A 1 88 ? -15.117 10.560 6.492 1.00 93.44 88 GLY A O 1
ATOM 709 N N . VAL A 1 89 ? -14.501 8.699 7.593 1.00 92.06 89 VAL A N 1
ATOM 710 C CA . VAL A 1 89 ? -13.588 9.335 8.553 1.00 92.06 89 VAL A CA 1
ATOM 711 C C . VAL A 1 89 ? -12.266 8.574 8.586 1.00 92.06 89 VAL A C 1
ATOM 713 O O . VAL A 1 89 ? -12.248 7.346 8.674 1.00 92.06 89 VAL A O 1
ATOM 716 N N . ALA A 1 90 ? -11.151 9.300 8.515 1.00 91.19 90 ALA A N 1
ATOM 717 C CA . ALA A 1 90 ? -9.819 8.711 8.582 1.00 91.19 90 ALA A CA 1
ATOM 718 C C . ALA A 1 90 ? -9.499 8.210 10.004 1.00 91.19 90 ALA A C 1
ATOM 720 O O . ALA A 1 90 ? -9.905 8.849 10.977 1.00 91.19 90 ALA A O 1
ATOM 721 N N . PRO A 1 91 ? -8.748 7.104 10.155 1.00 92.19 91 PRO A N 1
ATOM 722 C CA . PRO A 1 91 ? -8.328 6.645 11.474 1.00 92.19 91 PRO A CA 1
ATOM 723 C C . PRO A 1 91 ? -7.281 7.600 12.067 1.00 92.19 91 PRO A C 1
ATOM 725 O O . PRO A 1 91 ? -6.435 8.126 11.343 1.00 92.19 91 PRO A O 1
ATOM 728 N N . GLU A 1 92 ? -7.280 7.772 13.391 1.00 92.19 92 GLU A N 1
ATOM 729 C CA . GLU A 1 92 ? -6.392 8.715 14.101 1.00 92.19 92 GLU A CA 1
ATOM 730 C C . GLU A 1 92 ? -4.897 8.482 13.812 1.00 92.19 92 GLU A C 1
ATOM 732 O O . GLU A 1 92 ? -4.101 9.421 13.761 1.00 92.19 92 GLU A O 1
ATOM 737 N N . ILE A 1 93 ? -4.513 7.231 13.545 1.00 91.94 93 ILE A N 1
ATOM 738 C CA . ILE A 1 93 ? -3.127 6.827 13.281 1.00 91.94 93 ILE A CA 1
ATOM 739 C C . ILE A 1 93 ? -2.573 7.351 11.942 1.00 91.94 93 ILE A C 1
ATOM 741 O O . ILE A 1 93 ? -1.364 7.291 11.717 1.00 91.94 93 ILE A O 1
ATOM 745 N N . ILE A 1 94 ? -3.411 7.877 11.036 1.00 92.94 94 ILE A N 1
ATOM 746 C CA . ILE A 1 94 ? -2.993 8.193 9.662 1.00 92.94 94 ILE A CA 1
ATOM 747 C C . ILE A 1 94 ? -1.814 9.173 9.592 1.00 92.94 94 ILE A C 1
ATOM 749 O O . ILE A 1 94 ? -0.901 8.994 8.784 1.00 92.94 94 ILE A O 1
ATOM 753 N N . SER A 1 95 ? -1.794 10.184 10.462 1.00 92.38 95 SER A N 1
ATOM 754 C CA . SER A 1 95 ? -0.714 11.173 10.514 1.00 92.38 95 SER A CA 1
ATOM 755 C C . SER A 1 95 ? 0.619 10.531 10.898 1.00 92.38 95 SER A C 1
ATOM 757 O O . SER A 1 95 ? 1.640 10.840 10.285 1.00 92.38 95 SER A O 1
ATOM 759 N N . ASN A 1 96 ? 0.595 9.594 11.852 1.00 92.00 96 ASN A N 1
ATOM 760 C CA . ASN A 1 96 ? 1.772 8.845 12.282 1.00 92.00 96 ASN A CA 1
ATOM 761 C C . ASN A 1 96 ? 2.267 7.899 11.176 1.00 92.00 96 ASN A C 1
ATOM 763 O O . ASN A 1 96 ? 3.447 7.921 10.839 1.00 92.00 96 ASN A O 1
ATOM 767 N N . LEU A 1 97 ? 1.364 7.153 10.527 1.00 92.94 97 LEU A N 1
ATOM 768 C CA . LEU A 1 97 ? 1.734 6.276 9.409 1.00 92.94 97 LEU A CA 1
ATOM 769 C C . LEU A 1 97 ? 2.403 7.062 8.275 1.00 92.94 97 LEU A C 1
ATOM 771 O O . LEU A 1 97 ? 3.422 6.632 7.736 1.00 92.94 97 LEU A O 1
ATOM 775 N N . LYS A 1 98 ? 1.860 8.239 7.935 1.00 93.31 98 LYS A N 1
ATOM 776 C CA . LYS A 1 98 ? 2.443 9.122 6.917 1.00 93.31 98 LYS A CA 1
ATOM 777 C C . LYS A 1 98 ? 3.817 9.641 7.325 1.00 93.31 98 LYS A C 1
ATOM 779 O O . LYS A 1 98 ? 4.729 9.619 6.502 1.00 93.31 98 LYS A O 1
ATOM 784 N N . SER A 1 99 ? 3.979 10.109 8.564 1.00 92.31 99 SER A N 1
ATOM 785 C CA . SER A 1 99 ? 5.273 10.620 9.020 1.00 92.31 99 SER A CA 1
ATOM 786 C C . SER A 1 99 ? 6.331 9.519 9.037 1.00 92.31 99 SER A C 1
ATOM 788 O O . SER A 1 99 ? 7.432 9.732 8.538 1.00 92.31 99 SER A O 1
ATOM 790 N N . THR A 1 100 ? 5.989 8.326 9.528 1.00 91.88 100 THR A N 1
ATOM 791 C CA . THR A 1 100 ? 6.909 7.183 9.560 1.00 91.88 100 THR A CA 1
ATOM 792 C C . THR A 1 100 ? 7.268 6.710 8.152 1.00 91.88 100 THR A C 1
ATOM 794 O O . THR A 1 100 ? 8.424 6.387 7.898 1.00 91.88 100 THR A O 1
ATOM 797 N N . PHE A 1 101 ? 6.321 6.731 7.208 1.00 92.25 101 PHE A N 1
ATOM 798 C CA . PHE A 1 101 ? 6.593 6.398 5.809 1.00 92.25 101 PHE A CA 1
ATOM 799 C C . PHE A 1 101 ? 7.587 7.367 5.144 1.00 92.25 101 PHE A C 1
ATOM 801 O O . PHE A 1 101 ? 8.463 6.921 4.404 1.00 92.25 101 PHE A O 1
ATOM 808 N N . LEU A 1 102 ? 7.457 8.676 5.396 1.00 91.50 102 LEU A N 1
ATOM 809 C CA . LEU A 1 102 ? 8.262 9.710 4.730 1.00 91.50 102 LEU A CA 1
ATOM 810 C C . LEU A 1 102 ? 9.631 9.930 5.372 1.00 91.50 102 LEU A C 1
ATOM 812 O O . LEU A 1 102 ? 10.623 10.075 4.665 1.00 91.50 102 LEU A O 1
ATOM 816 N N . PHE A 1 103 ? 9.682 9.992 6.700 1.00 89.50 103 PHE A N 1
ATOM 817 C CA . PHE A 1 103 ? 10.890 10.383 7.428 1.00 89.50 103 PHE A CA 1
ATOM 818 C C . PHE A 1 103 ? 11.655 9.188 7.998 1.00 89.50 103 PHE A C 1
ATOM 820 O O . PHE A 1 103 ? 12.787 9.345 8.448 1.00 89.50 103 PHE A O 1
ATOM 827 N N . GLY A 1 104 ? 11.051 7.996 7.963 1.00 79.50 104 GLY A N 1
ATOM 828 C CA . GLY A 1 104 ? 11.533 6.851 8.719 1.00 79.50 104 GLY A CA 1
ATOM 829 C C . GLY A 1 104 ? 11.316 7.047 10.223 1.00 79.50 104 GLY A C 1
ATOM 830 O O . GLY A 1 104 ? 11.289 8.157 10.749 1.00 79.50 104 GLY A O 1
ATOM 831 N N . SER A 1 105 ? 11.117 5.952 10.945 1.00 69.19 105 SER A N 1
ATOM 832 C CA . SER A 1 105 ? 11.127 5.904 12.415 1.00 69.19 105 SER A CA 1
ATOM 833 C C . SER A 1 105 ? 11.444 4.455 12.836 1.00 69.19 105 SER A C 1
ATOM 835 O O . SER A 1 105 ? 11.659 3.647 11.928 1.00 69.19 105 SER A O 1
ATOM 837 N N . PRO A 1 106 ? 11.527 4.079 14.134 1.00 65.88 106 PRO A N 1
ATOM 838 C CA . PRO A 1 106 ? 11.905 2.707 14.495 1.00 65.88 106 PRO A CA 1
ATOM 839 C C . PRO A 1 106 ? 10.947 1.674 13.883 1.00 65.88 106 PRO A C 1
ATOM 841 O O . PRO A 1 106 ? 9.845 2.041 13.467 1.00 65.88 106 PRO A O 1
ATOM 844 N N . GLU A 1 107 ? 11.402 0.414 13.820 1.00 66.38 107 GLU A N 1
ATOM 845 C CA . GLU A 1 107 ? 10.678 -0.753 13.286 1.00 66.38 107 GLU A CA 1
ATOM 846 C C . GLU A 1 107 ? 9.158 -0.609 13.409 1.00 66.38 107 GLU A C 1
ATOM 848 O O . GLU A 1 107 ? 8.601 -0.528 14.508 1.00 66.38 107 GLU A O 1
ATOM 853 N N . PHE A 1 108 ? 8.479 -0.567 12.263 1.00 73.44 108 PHE A N 1
ATOM 854 C CA . PHE A 1 108 ? 7.029 -0.535 12.250 1.00 73.44 108 PHE A CA 1
ATOM 855 C C . PHE A 1 108 ? 6.525 -1.958 12.465 1.00 73.44 108 PHE A C 1
ATOM 857 O O . PHE A 1 108 ? 6.584 -2.801 11.570 1.00 73.44 108 PHE A O 1
ATOM 864 N N . SER A 1 109 ? 6.005 -2.218 13.660 1.00 70.31 109 SER A N 1
ATOM 865 C CA . SER A 1 109 ? 5.250 -3.436 13.926 1.00 70.31 109 SER A CA 1
ATOM 866 C C . SER A 1 109 ? 3.794 -3.240 13.515 1.00 70.31 109 SER A C 1
ATOM 868 O O . SER A 1 109 ? 3.204 -2.188 13.767 1.00 70.31 109 SER A O 1
ATOM 870 N N . SER A 1 110 ? 3.201 -4.255 12.886 1.00 69.56 110 SER A N 1
ATOM 871 C CA . SER A 1 110 ? 1.801 -4.231 12.464 1.00 69.56 110 SER A CA 1
ATOM 872 C C . SER A 1 110 ? 0.884 -3.955 13.662 1.00 69.56 110 SER A C 1
ATOM 874 O O . SER A 1 110 ? 0.789 -4.773 14.582 1.00 69.56 110 SER A O 1
ATOM 876 N N . THR A 1 111 ? 0.179 -2.825 13.652 1.00 78.00 111 THR A N 1
ATOM 877 C CA . THR A 1 111 ? -0.820 -2.489 14.670 1.00 78.00 111 THR A CA 1
ATOM 878 C C . THR A 1 111 ? -2.228 -2.768 14.153 1.00 78.00 111 THR A C 1
ATOM 880 O O . THR A 1 111 ? -2.577 -2.443 13.019 1.00 78.00 111 THR A O 1
ATOM 883 N N . ARG A 1 112 ? -3.061 -3.375 15.006 1.00 90.69 112 ARG A N 1
ATOM 884 C CA . ARG A 1 112 ? -4.495 -3.568 14.750 1.00 90.69 112 ARG A CA 1
ATOM 885 C C . ARG A 1 112 ? -5.246 -2.313 15.168 1.00 90.69 112 ARG A C 1
ATOM 887 O O . ARG A 1 112 ? -5.667 -2.212 16.316 1.00 90.69 112 ARG A O 1
ATOM 894 N N . PHE A 1 113 ? -5.357 -1.352 14.261 1.00 92.94 113 PHE A N 1
ATOM 895 C CA . PHE A 1 113 ? -6.033 -0.078 14.521 1.00 92.94 113 PHE A CA 1
ATOM 896 C C . PHE A 1 113 ? -7.452 -0.013 13.941 1.00 92.94 113 PHE A C 1
ATOM 898 O O . PHE A 1 113 ? -8.181 0.922 14.253 1.00 92.94 113 PHE A O 1
ATOM 905 N N . ILE A 1 114 ? -7.854 -0.979 13.107 1.00 93.00 114 ILE A N 1
ATOM 906 C CA . ILE A 1 114 ? -9.232 -1.085 12.619 1.00 93.00 114 ILE A CA 1
ATOM 907 C C . ILE A 1 114 ? -9.989 -2.014 13.557 1.00 93.00 114 ILE A C 1
ATOM 909 O O . ILE A 1 114 ? -9.658 -3.198 13.675 1.00 93.00 114 ILE A O 1
ATOM 913 N N . ASP A 1 115 ? -10.977 -1.453 14.242 1.00 89.81 115 ASP A N 1
ATOM 914 C CA . ASP A 1 115 ? -11.790 -2.177 15.206 1.00 89.81 115 ASP A CA 1
ATOM 915 C C . ASP A 1 115 ? -12.698 -3.234 14.549 1.00 89.81 115 ASP A C 1
ATOM 917 O O . ASP A 1 115 ? -12.744 -3.418 13.329 1.00 89.81 115 ASP A O 1
ATOM 921 N N . GLY A 1 116 ? -13.420 -3.975 15.387 1.00 87.12 116 GLY A N 1
ATOM 922 C CA . GLY A 1 116 ? -14.320 -5.032 14.945 1.00 87.12 116 GLY A CA 1
ATOM 923 C C . GLY A 1 116 ? -15.588 -4.571 14.216 1.00 87.12 116 GLY A C 1
ATOM 924 O O . GLY A 1 116 ? -16.392 -5.440 13.874 1.00 87.12 116 GLY A O 1
ATOM 925 N N . SER A 1 117 ? -15.792 -3.264 13.989 1.00 88.31 117 SER A N 1
ATOM 926 C CA . SER A 1 117 ? -16.954 -2.747 13.245 1.00 88.31 117 SER A CA 1
ATOM 927 C C . SER A 1 117 ? -16.944 -3.176 11.776 1.00 88.31 117 SER A C 1
ATOM 929 O O . SER A 1 117 ? -18.001 -3.309 11.159 1.00 88.31 117 SER A O 1
ATOM 931 N N . LEU A 1 118 ? -15.755 -3.445 11.227 1.00 90.19 118 LEU A N 1
ATOM 932 C CA . LEU A 1 118 ? -15.568 -3.941 9.871 1.00 90.19 118 LEU A CA 1
ATOM 933 C C . LEU A 1 118 ? -15.193 -5.424 9.889 1.00 90.19 118 LEU A C 1
ATOM 935 O O . LEU A 1 118 ? -14.365 -5.863 10.682 1.00 90.19 118 LEU A O 1
ATOM 939 N N . ASN A 1 119 ? -15.773 -6.188 8.962 1.00 92.81 119 ASN A N 1
ATOM 940 C CA . ASN A 1 119 ? -15.448 -7.599 8.755 1.00 92.81 119 ASN A CA 1
ATOM 941 C C . ASN A 1 119 ? -15.250 -7.895 7.255 1.00 92.81 119 ASN A C 1
ATOM 943 O O . ASN A 1 119 ? -16.117 -8.505 6.624 1.00 92.81 119 ASN A O 1
ATOM 947 N N . PRO A 1 120 ? -14.170 -7.377 6.639 1.00 93.69 120 PRO A N 1
ATOM 948 C CA . PRO A 1 120 ? -13.944 -7.530 5.209 1.00 93.69 120 PRO A CA 1
ATOM 949 C C . PRO A 1 120 ? -13.488 -8.946 4.845 1.00 93.69 120 PRO A C 1
ATOM 951 O O . PRO A 1 120 ? -12.823 -9.630 5.625 1.00 93.69 120 PRO A O 1
ATOM 954 N N . ILE A 1 121 ? -13.777 -9.331 3.602 1.00 94.31 121 ILE A N 1
ATOM 955 C CA . ILE A 1 121 ? -13.139 -10.468 2.938 1.00 94.31 121 ILE A CA 1
ATOM 956 C C . ILE A 1 121 ? -12.006 -9.919 2.073 1.00 94.31 121 ILE A C 1
ATOM 958 O O . ILE A 1 121 ? -12.234 -9.118 1.167 1.00 94.31 121 ILE A O 1
ATOM 962 N N . ILE A 1 122 ? -10.785 -10.359 2.346 1.00 94.19 122 ILE A N 1
ATOM 963 C CA . ILE A 1 122 ? -9.570 -9.952 1.644 1.00 94.19 122 ILE A CA 1
ATOM 964 C C . ILE A 1 122 ? -9.090 -11.149 0.822 1.00 94.19 122 ILE A C 1
ATOM 966 O O . ILE A 1 122 ? -9.089 -12.283 1.301 1.00 94.19 122 ILE A O 1
ATOM 970 N N . ILE A 1 123 ? -8.698 -10.911 -0.431 1.00 91.94 123 ILE A N 1
ATOM 971 C CA . ILE A 1 123 ? -8.268 -11.970 -1.351 1.00 91.94 123 ILE A CA 1
ATOM 972 C C . ILE A 1 123 ? -6.918 -11.589 -1.968 1.00 91.94 123 ILE A C 1
ATOM 974 O O . ILE A 1 123 ? -6.834 -10.659 -2.768 1.00 91.94 123 ILE A O 1
ATOM 978 N N . GLY A 1 124 ? -5.858 -12.305 -1.596 1.00 89.88 124 GLY A N 1
ATOM 979 C CA . GLY A 1 124 ? -4.496 -12.125 -2.099 1.00 89.88 124 GLY A CA 1
ATOM 980 C C . GLY A 1 124 ? -4.156 -13.134 -3.195 1.00 89.88 124 GLY A C 1
ATOM 981 O O . GLY A 1 124 ? -3.925 -14.309 -2.917 1.00 89.88 124 GLY A O 1
ATOM 982 N N . PHE A 1 125 ? -4.095 -12.692 -4.452 1.00 83.06 125 PHE A N 1
ATOM 983 C CA . PHE A 1 125 ? -3.729 -13.557 -5.579 1.00 83.06 125 PHE A CA 1
ATOM 984 C C . PHE A 1 125 ? -2.262 -13.381 -5.996 1.00 83.06 125 PHE A C 1
ATOM 986 O O . PHE A 1 125 ? -1.854 -12.285 -6.382 1.00 83.06 125 PHE A O 1
ATOM 993 N N . ALA A 1 126 ? -1.500 -14.477 -6.009 1.00 80.50 126 ALA A N 1
ATOM 994 C CA . ALA A 1 126 ? -0.050 -14.515 -6.232 1.00 80.50 126 ALA A CA 1
ATOM 995 C C . ALA A 1 126 ? 0.781 -13.919 -5.079 1.00 80.50 126 ALA A C 1
ATOM 997 O O . ALA A 1 126 ? 0.257 -13.347 -4.125 1.00 80.50 126 ALA A O 1
ATOM 998 N N . GLU A 1 127 ? 2.100 -14.074 -5.148 1.00 79.25 127 GLU A N 1
ATOM 999 C CA . GLU A 1 127 ? 3.039 -13.873 -4.036 1.00 79.25 127 GLU A CA 1
ATOM 1000 C C . GLU A 1 127 ? 3.034 -12.433 -3.516 1.00 79.25 127 GLU A C 1
ATOM 1002 O O . GLU A 1 127 ? 2.873 -12.194 -2.321 1.00 79.25 127 GLU A O 1
ATOM 1007 N N . THR A 1 128 ? 3.159 -11.452 -4.417 1.00 83.06 128 THR A N 1
ATOM 1008 C CA . THR A 1 128 ? 3.184 -10.033 -4.035 1.00 83.06 128 THR A CA 1
ATOM 1009 C C . THR A 1 128 ? 1.874 -9.608 -3.374 1.00 83.06 128 THR A C 1
ATOM 1011 O O . THR A 1 128 ? 1.898 -8.906 -2.365 1.00 83.06 128 THR A O 1
ATOM 1014 N N . ALA A 1 129 ? 0.730 -10.051 -3.908 1.00 84.81 129 ALA A N 1
ATOM 1015 C CA . ALA A 1 129 ? -0.560 -9.756 -3.292 1.00 84.81 129 ALA A CA 1
ATOM 1016 C C . ALA A 1 129 ? -0.758 -10.545 -1.994 1.00 84.81 129 ALA A C 1
ATOM 1018 O O . ALA A 1 129 ? -1.445 -10.060 -1.106 1.00 84.81 129 ALA A O 1
ATOM 1019 N N . THR A 1 130 ? -0.136 -11.722 -1.865 1.00 85.56 130 THR A N 1
ATOM 1020 C CA . THR A 1 130 ? -0.152 -12.505 -0.629 1.00 85.56 130 THR A CA 1
ATOM 1021 C C . THR A 1 130 ? 0.520 -11.730 0.504 1.00 85.56 130 THR A C 1
ATOM 1023 O O . THR A 1 130 ? -0.079 -11.575 1.564 1.00 85.56 130 THR A O 1
ATOM 1026 N N . ALA A 1 131 ? 1.727 -11.199 0.279 1.00 87.12 131 ALA A N 1
ATOM 1027 C CA . ALA A 1 131 ? 2.468 -10.442 1.292 1.00 87.12 131 ALA A CA 1
ATOM 1028 C C . ALA A 1 131 ? 1.780 -9.114 1.657 1.00 87.12 131 ALA A C 1
ATOM 1030 O O . ALA A 1 131 ? 1.543 -8.847 2.834 1.00 87.12 131 ALA A O 1
ATOM 1031 N N . LEU A 1 132 ? 1.401 -8.314 0.652 1.00 91.88 132 LEU A N 1
ATOM 1032 C CA . LEU A 1 132 ? 0.676 -7.056 0.865 1.00 91.88 132 LEU A CA 1
ATOM 1033 C C . LEU A 1 132 ? -0.683 -7.301 1.541 1.00 91.88 132 LEU A C 1
ATOM 1035 O O . LEU A 1 132 ? -1.069 -6.576 2.452 1.00 91.88 132 LEU A O 1
ATOM 1039 N N . GLY A 1 133 ? -1.404 -8.338 1.107 1.00 93.00 133 GLY A N 1
ATOM 1040 C CA . GLY A 1 133 ? -2.711 -8.709 1.639 1.00 93.00 133 GLY A CA 1
ATOM 1041 C C . GLY A 1 133 ? -2.650 -9.180 3.090 1.00 93.00 133 GLY A C 1
ATOM 1042 O O . GLY A 1 133 ? -3.516 -8.795 3.868 1.00 93.00 133 GLY A O 1
ATOM 1043 N N . HIS A 1 134 ? -1.607 -9.927 3.479 1.00 91.50 134 HIS A N 1
ATOM 1044 C CA . HIS A 1 134 ? -1.367 -10.296 4.882 1.00 91.50 134 HIS A CA 1
ATOM 1045 C C . HIS A 1 134 ? -1.149 -9.061 5.750 1.00 91.50 134 HIS A C 1
ATOM 1047 O O . HIS A 1 134 ? -1.860 -8.875 6.731 1.00 91.50 134 HIS A O 1
ATOM 1053 N N . ALA A 1 135 ? -0.230 -8.177 5.360 1.00 92.62 135 ALA A N 1
ATOM 1054 C CA . ALA A 1 135 ? 0.065 -6.973 6.132 1.00 92.62 135 ALA A CA 1
ATOM 1055 C C . ALA A 1 135 ? -1.130 -5.999 6.186 1.00 92.62 135 ALA A C 1
ATOM 1057 O O . ALA A 1 135 ? -1.337 -5.325 7.191 1.00 92.62 135 ALA A O 1
ATOM 1058 N N . PHE A 1 136 ? -1.952 -5.952 5.131 1.00 95.06 136 PHE A N 1
ATOM 1059 C CA . PHE A 1 136 ? -3.215 -5.211 5.122 1.00 95.06 136 PHE A CA 1
ATOM 1060 C C . PHE A 1 136 ? -4.224 -5.833 6.095 1.00 95.06 136 PHE A C 1
ATOM 1062 O O . PHE A 1 136 ? -4.784 -5.131 6.932 1.00 95.06 136 PHE A O 1
ATOM 1069 N N . PHE A 1 137 ? -4.429 -7.153 6.021 1.00 94.81 137 PHE A N 1
ATOM 1070 C CA . PHE A 1 137 ? -5.296 -7.908 6.930 1.00 94.81 137 PHE A CA 1
ATOM 1071 C C . PHE A 1 137 ? -4.852 -7.777 8.391 1.00 94.81 137 PHE A C 1
ATOM 1073 O O . PHE A 1 137 ? -5.682 -7.725 9.302 1.00 94.81 137 PHE A O 1
ATOM 1080 N N . ASP A 1 138 ? -3.546 -7.655 8.626 1.00 93.56 138 ASP A N 1
ATOM 1081 C CA . ASP A 1 138 ? -2.983 -7.505 9.958 1.00 93.56 138 ASP A CA 1
ATOM 1082 C C . ASP A 1 138 ? -3.459 -6.251 10.693 1.00 93.56 138 ASP A C 1
ATOM 1084 O O . ASP A 1 138 ? -3.506 -6.283 11.921 1.00 93.56 138 ASP A O 1
ATOM 1088 N N . CYS A 1 139 ? -3.933 -5.224 9.982 1.00 94.88 139 CYS A N 1
ATOM 1089 C CA . CYS A 1 139 ? -4.484 -4.003 10.569 1.00 94.88 139 CYS A CA 1
ATOM 1090 C C . CYS A 1 139 ? -5.894 -4.156 11.166 1.00 94.88 139 CYS A C 1
ATOM 1092 O O . CYS A 1 139 ? -6.330 -3.278 11.914 1.00 94.88 139 CYS A O 1
ATOM 1094 N N . PHE A 1 140 ? -6.602 -5.250 10.867 1.00 94.31 140 PHE A N 1
ATOM 1095 C CA . PHE A 1 140 ? -7.994 -5.462 11.267 1.00 94.31 140 PHE A CA 1
ATOM 1096 C C . PHE A 1 140 ? -8.110 -6.342 12.512 1.00 94.31 140 PHE A C 1
ATOM 1098 O O . PHE A 1 140 ? -7.393 -7.337 12.659 1.00 94.31 140 PHE A O 1
ATOM 1105 N N . GLN A 1 141 ? -9.045 -6.011 13.404 1.00 93.94 141 GLN A N 1
ATOM 1106 C CA . GLN A 1 141 ? -9.441 -6.896 14.503 1.00 93.94 141 GLN A CA 1
ATOM 1107 C C . GLN A 1 141 ? -10.301 -8.067 14.015 1.00 93.94 141 GLN A C 1
ATOM 1109 O O . GLN A 1 141 ? -10.109 -9.179 14.500 1.00 93.94 141 GLN A O 1
ATOM 1114 N N . ASN A 1 142 ? -11.179 -7.840 13.033 1.00 93.62 142 ASN A N 1
ATOM 1115 C CA . ASN A 1 142 ? -12.048 -8.856 12.437 1.00 93.62 142 ASN A CA 1
ATOM 1116 C C . ASN A 1 142 ? -11.859 -8.916 10.916 1.00 93.62 142 ASN A C 1
ATOM 1118 O O . ASN A 1 142 ? -11.624 -7.894 10.275 1.00 93.62 142 ASN A O 1
ATOM 1122 N N . GLY A 1 143 ? -11.969 -10.105 10.329 1.00 93.50 143 GLY A N 1
ATOM 1123 C CA . GLY A 1 143 ? -11.901 -10.272 8.879 1.00 93.50 143 GLY A CA 1
ATOM 1124 C C . GLY A 1 143 ? -11.621 -11.703 8.447 1.00 93.50 143 GLY A C 1
ATOM 1125 O O . GLY A 1 143 ? -11.181 -12.546 9.235 1.00 93.50 143 GLY A O 1
ATOM 1126 N N . ASP A 1 144 ? -11.805 -11.938 7.156 1.00 93.56 144 ASP A N 1
ATOM 1127 C CA . ASP A 1 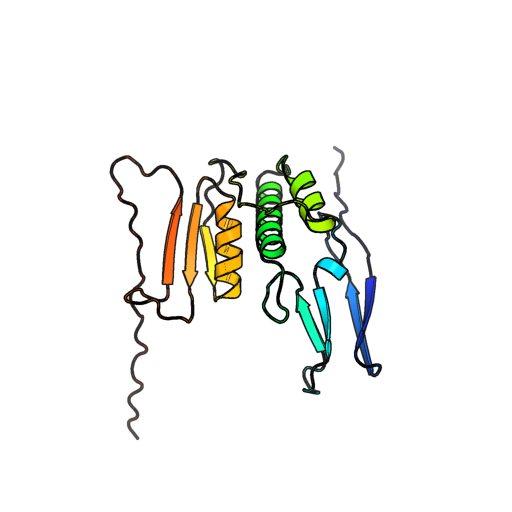144 ? -11.467 -13.178 6.473 1.00 93.56 144 ASP A CA 1
ATOM 1128 C C . ASP A 1 144 ? -10.406 -12.894 5.405 1.00 93.56 144 ASP A C 1
ATOM 1130 O O . ASP A 1 144 ? -10.554 -11.968 4.611 1.00 93.56 144 ASP A O 1
ATOM 1134 N N . TYR A 1 145 ? -9.345 -13.697 5.356 1.00 92.94 145 TYR A N 1
ATOM 1135 C CA . TYR A 1 145 ? -8.294 -13.585 4.352 1.00 92.94 145 TYR A CA 1
ATOM 1136 C C . TYR A 1 145 ? -8.094 -14.897 3.605 1.00 92.94 145 TYR A C 1
ATOM 1138 O O . TYR A 1 145 ? -7.791 -15.931 4.199 1.00 92.94 145 TYR A O 1
ATOM 1146 N N . PHE A 1 146 ? -8.232 -14.837 2.287 1.00 91.12 146 PHE A N 1
ATOM 1147 C CA . PHE A 1 146 ? -7.928 -15.924 1.371 1.00 91.12 146 PHE A CA 1
ATOM 1148 C C . PHE A 1 146 ? -6.698 -15.553 0.562 1.00 91.12 146 PHE A C 1
ATOM 1150 O O . PHE A 1 146 ? -6.633 -14.454 0.015 1.00 91.12 146 PHE A O 1
ATOM 1157 N N . HIS A 1 147 ? -5.739 -16.459 0.423 1.00 86.56 147 HIS A N 1
ATOM 1158 C CA . HIS A 1 147 ? -4.612 -16.209 -0.464 1.00 86.56 147 HIS A CA 1
ATOM 1159 C C . HIS A 1 147 ? -4.123 -17.454 -1.180 1.00 86.56 147 HIS A C 1
ATOM 1161 O O . HIS A 1 147 ? -4.350 -18.578 -0.733 1.00 86.56 147 HIS A O 1
ATOM 1167 N N . THR A 1 148 ? -3.425 -17.231 -2.291 1.00 81.62 148 THR A N 1
ATOM 1168 C CA . THR A 1 148 ? -2.798 -18.296 -3.076 1.00 81.62 148 THR A CA 1
ATOM 1169 C C . THR A 1 148 ? -1.336 -17.979 -3.380 1.00 81.62 148 THR A C 1
ATOM 1171 O O . THR A 1 148 ? -1.049 -16.880 -3.862 1.00 81.62 148 THR A O 1
ATOM 1174 N N . THR A 1 149 ? -0.436 -18.943 -3.203 1.00 72.75 149 THR A N 1
ATOM 1175 C CA . THR A 1 149 ? 0.988 -18.859 -3.585 1.00 72.75 149 THR A CA 1
ATOM 1176 C C . THR A 1 149 ? 1.310 -19.866 -4.690 1.00 72.75 149 THR A C 1
ATOM 1178 O O . THR A 1 149 ? 0.587 -20.841 -4.849 1.00 72.75 149 THR A O 1
ATOM 1181 N N . ARG A 1 150 ? 2.368 -19.663 -5.490 1.00 72.12 150 ARG A N 1
ATOM 1182 C CA . ARG A 1 150 ? 2.842 -20.709 -6.426 1.00 72.12 150 ARG A CA 1
ATOM 1183 C C . ARG A 1 150 ? 3.724 -21.762 -5.756 1.00 72.12 150 ARG A C 1
ATOM 1185 O O . ARG A 1 150 ? 3.968 -22.795 -6.365 1.00 72.12 150 ARG A O 1
ATOM 1192 N N . GLU A 1 151 ? 4.194 -21.484 -4.543 1.00 65.75 151 GLU A N 1
ATOM 1193 C CA . GLU A 1 151 ? 5.021 -22.395 -3.755 1.00 65.75 151 GLU A CA 1
ATOM 1194 C C . GLU A 1 151 ? 4.159 -23.443 -3.050 1.00 65.75 151 GLU A C 1
ATOM 1196 O O . GLU A 1 151 ? 3.211 -23.096 -2.335 1.00 65.75 151 GLU A O 1
ATOM 1201 N N . ASP A 1 152 ? 4.529 -24.711 -3.222 1.00 65.25 152 ASP A N 1
ATOM 1202 C CA . ASP A 1 152 ? 4.013 -25.814 -2.421 1.00 65.25 152 ASP A CA 1
ATOM 1203 C C . ASP A 1 152 ? 4.682 -25.760 -1.044 1.00 65.25 152 ASP A C 1
ATOM 1205 O O . ASP A 1 152 ? 5.854 -26.102 -0.868 1.00 65.25 152 ASP A O 1
ATOM 1209 N N . LEU A 1 153 ? 3.937 -25.315 -0.035 1.00 64.94 153 LEU A N 1
ATOM 1210 C CA . LEU A 1 153 ? 4.388 -25.426 1.346 1.00 64.94 153 LEU A CA 1
ATOM 1211 C C . LEU A 1 153 ? 4.305 -26.897 1.767 1.00 64.94 153 LEU A C 1
ATOM 1213 O O . LEU A 1 153 ? 3.323 -27.579 1.473 1.00 64.94 153 LEU A O 1
ATOM 1217 N N . ILE A 1 154 ? 5.325 -27.394 2.475 1.00 67.31 154 ILE A N 1
ATOM 1218 C CA . ILE A 1 154 ? 5.396 -28.797 2.918 1.00 67.31 154 ILE A CA 1
ATOM 1219 C C . ILE A 1 154 ? 4.065 -29.201 3.579 1.00 67.31 154 ILE A C 1
ATOM 1221 O O . ILE A 1 154 ? 3.671 -28.640 4.603 1.00 67.31 154 ILE A O 1
ATOM 1225 N N . ASN A 1 155 ? 3.378 -30.179 2.979 1.00 63.88 155 ASN A N 1
ATOM 1226 C CA . ASN A 1 155 ? 2.083 -30.718 3.414 1.00 63.88 155 ASN A CA 1
ATOM 1227 C C . ASN A 1 155 ? 0.913 -29.713 3.474 1.00 63.88 155 ASN A C 1
ATOM 1229 O O . ASN A 1 155 ? -0.039 -29.933 4.226 1.00 63.88 155 ASN A O 1
ATOM 1233 N N . ARG A 1 156 ? 0.933 -28.618 2.702 1.00 62.25 156 ARG A N 1
ATOM 1234 C CA . ARG A 1 156 ? -0.207 -27.692 2.598 1.00 62.25 156 ARG A CA 1
ATOM 1235 C C . ARG A 1 156 ? -0.476 -27.298 1.150 1.00 62.25 156 ARG A C 1
ATOM 1237 O O . ARG A 1 156 ? 0.445 -27.000 0.402 1.00 62.25 156 ARG A O 1
ATOM 1244 N N . ALA A 1 157 ? -1.755 -27.271 0.776 1.00 63.03 157 ALA A N 1
ATOM 1245 C CA . ALA A 1 157 ? -2.161 -26.791 -0.539 1.00 63.03 157 ALA A CA 1
ATOM 1246 C C . ALA A 1 157 ? -1.797 -25.302 -0.711 1.00 63.03 157 ALA A C 1
ATOM 1248 O O . ALA A 1 157 ? -1.887 -24.561 0.270 1.00 63.03 157 ALA A O 1
ATOM 1249 N N . PRO A 1 158 ? -1.481 -24.842 -1.936 1.00 62.09 158 PRO A N 1
ATOM 1250 C CA . PRO A 1 158 ? -1.069 -23.463 -2.233 1.00 62.09 158 PRO A CA 1
ATOM 1251 C C . PRO A 1 158 ? -2.163 -22.406 -2.010 1.00 62.09 158 PRO A C 1
ATOM 1253 O O . PRO A 1 158 ? -1.954 -21.235 -2.318 1.00 62.09 158 PRO A O 1
ATOM 1256 N N . ALA A 1 159 ? -3.338 -22.800 -1.512 1.00 69.56 159 ALA A N 1
ATOM 1257 C CA . ALA A 1 159 ? -4.461 -21.937 -1.181 1.00 69.56 159 ALA A CA 1
ATOM 1258 C C . ALA A 1 159 ? -4.763 -22.019 0.320 1.00 69.56 159 ALA A C 1
ATOM 1260 O O . ALA A 1 159 ? -5.008 -23.103 0.861 1.00 69.56 159 ALA A O 1
ATOM 1261 N N . HIS A 1 160 ? -4.791 -20.861 0.974 1.00 78.12 160 HIS A N 1
ATOM 1262 C CA . HIS A 1 160 ? -4.929 -20.740 2.420 1.00 78.12 160 HIS A CA 1
ATOM 1263 C C . HIS A 1 160 ? -6.052 -19.787 2.803 1.00 78.12 160 HIS A C 1
ATOM 1265 O O . HIS A 1 160 ? -6.340 -18.817 2.099 1.00 78.12 160 HIS A O 1
ATOM 1271 N N . TYR A 1 161 ? -6.642 -20.064 3.960 1.00 84.31 161 TYR A N 1
ATOM 1272 C CA . TYR A 1 161 ? -7.681 -19.257 4.572 1.00 84.31 161 TYR A CA 1
ATOM 1273 C C . TYR A 1 161 ? -7.328 -18.934 6.027 1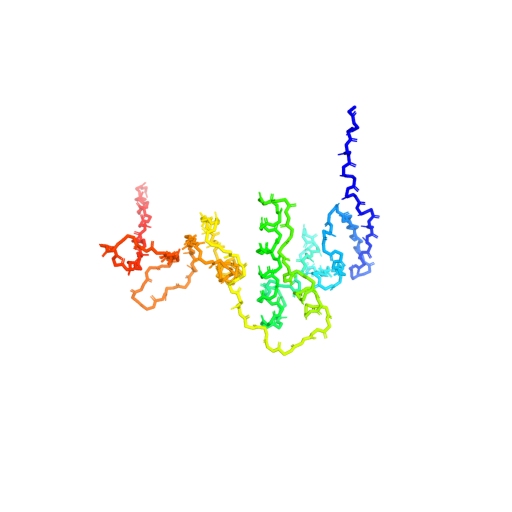.00 84.31 161 TYR A C 1
ATOM 1275 O O . TYR A 1 161 ? -6.904 -19.814 6.780 1.00 84.31 161 TYR A O 1
ATOM 1283 N N . ILE A 1 162 ? -7.524 -17.675 6.415 1.00 83.75 162 ILE A N 1
ATOM 1284 C CA . ILE A 1 162 ? -7.323 -17.171 7.772 1.00 83.75 162 ILE A CA 1
ATOM 1285 C C . ILE A 1 162 ? -8.556 -16.371 8.186 1.00 83.75 162 ILE A C 1
ATOM 1287 O O . ILE A 1 162 ? -8.986 -15.477 7.466 1.00 83.75 162 ILE A O 1
ATOM 1291 N N . ARG A 1 163 ? -9.088 -16.653 9.378 1.00 85.62 163 ARG A N 1
ATOM 1292 C CA . ARG A 1 163 ? -10.159 -15.873 10.012 1.00 85.62 163 ARG A CA 1
ATOM 1293 C C . ARG A 1 163 ? -9.640 -15.184 11.261 1.00 85.62 163 ARG A C 1
ATOM 1295 O O . ARG A 1 163 ? -8.925 -15.800 12.053 1.00 85.62 163 ARG A O 1
ATOM 1302 N N . ARG A 1 164 ? -10.051 -13.936 11.471 1.00 86.25 164 ARG A N 1
ATOM 1303 C CA . ARG A 1 164 ? -9.814 -13.187 12.707 1.00 86.25 164 ARG A CA 1
ATOM 1304 C C . ARG A 1 164 ? -11.130 -12.648 13.265 1.00 86.25 164 ARG A C 1
ATOM 1306 O O . ARG A 1 164 ? -11.974 -12.184 12.504 1.00 86.25 164 ARG A O 1
ATOM 1313 N N . GLY A 1 165 ? -11.285 -12.743 14.583 1.00 77.62 165 GLY A N 1
ATOM 1314 C CA . GLY A 1 165 ? -12.470 -12.319 15.331 1.00 77.62 165 GLY A CA 1
ATOM 1315 C C . GLY A 1 165 ? -12.971 -13.389 16.301 1.00 77.62 165 GLY A C 1
ATOM 1316 O O . GLY A 1 165 ? -12.481 -14.521 16.309 1.00 77.62 165 GLY A O 1
ATOM 1317 N N . THR A 1 166 ? -13.936 -13.035 17.151 1.00 58.44 166 THR A N 1
ATOM 1318 C CA . THR A 1 166 ? -14.555 -13.972 18.096 1.00 58.44 166 THR A CA 1
ATOM 1319 C C . THR A 1 166 ? -15.350 -15.028 17.338 1.00 58.44 166 THR A C 1
ATOM 1321 O O . THR A 1 166 ? -16.386 -14.750 16.738 1.00 58.44 166 THR A O 1
ATOM 1324 N N . LEU A 1 167 ? -14.881 -16.273 17.397 1.00 49.12 167 LEU A N 1
ATOM 1325 C CA . LEU A 1 167 ? -15.703 -17.425 17.046 1.00 49.12 167 LEU A CA 1
ATOM 1326 C C . LEU A 1 167 ? -16.870 -17.462 18.056 1.00 49.12 167 LEU A C 1
ATOM 1328 O O . LEU A 1 167 ? -16.622 -17.295 19.257 1.00 49.12 167 LEU A O 1
ATOM 1332 N N . PRO A 1 168 ? -18.135 -17.694 17.648 1.00 39.62 168 PRO A N 1
ATOM 1333 C CA . PRO A 1 168 ? -19.103 -18.216 18.608 1.00 39.62 168 PRO A CA 1
ATOM 1334 C C . PRO A 1 168 ? -18.461 -19.449 19.262 1.00 39.62 168 PRO A C 1
ATOM 1336 O O . PRO A 1 168 ? -17.762 -20.187 18.566 1.00 39.62 168 PRO A O 1
ATOM 1339 N N . ARG A 1 169 ? -18.644 -19.631 20.582 1.00 35.81 169 ARG A N 1
ATOM 1340 C CA . ARG A 1 169 ? -17.910 -20.544 21.504 1.00 35.81 169 ARG A CA 1
ATOM 1341 C C . ARG A 1 169 ? -17.737 -22.023 21.072 1.00 35.81 169 ARG A C 1
ATOM 1343 O O . ARG A 1 169 ? -17.211 -22.814 21.844 1.00 35.81 169 ARG A O 1
ATOM 1350 N N . TYR A 1 170 ? -18.146 -22.405 19.868 1.00 35.31 170 TYR A N 1
ATOM 1351 C CA . TYR A 1 170 ? -18.176 -23.762 19.335 1.00 35.31 170 TYR A CA 1
ATOM 1352 C C . TYR A 1 170 ? -17.378 -23.978 18.042 1.00 35.31 170 TYR A C 1
ATOM 1354 O O . TYR A 1 170 ? -17.476 -25.055 17.463 1.00 35.31 170 TYR A O 1
ATOM 1362 N N . VAL A 1 171 ? -16.600 -23.005 17.558 1.00 36.34 171 VAL A N 1
ATOM 1363 C CA . VAL A 1 171 ? -15.861 -23.174 16.297 1.00 36.34 171 VAL A CA 1
ATOM 1364 C C . VAL A 1 171 ? -14.361 -23.097 16.563 1.00 36.34 171 VAL A C 1
ATOM 1366 O O . VAL A 1 171 ? -13.862 -22.090 17.047 1.00 36.34 171 VAL A O 1
ATOM 1369 N N . THR A 1 172 ? -13.643 -24.182 16.287 1.00 31.55 172 THR A N 1
ATOM 1370 C CA . THR A 1 172 ? -12.176 -24.260 16.274 1.00 31.55 172 THR A CA 1
ATOM 1371 C C . THR A 1 172 ? -11.613 -23.445 15.101 1.00 31.55 172 THR A C 1
ATOM 1373 O O . THR A 1 172 ? -12.245 -23.398 14.042 1.00 31.55 172 THR A O 1
ATOM 1376 N N . PRO A 1 173 ? -10.423 -22.823 15.220 1.00 34.47 173 PRO A N 1
ATOM 1377 C CA . PRO A 1 173 ? -9.752 -22.219 14.075 1.00 34.47 173 PRO A CA 1
ATOM 1378 C C . PRO A 1 173 ? -9.332 -23.332 13.105 1.00 34.47 173 PRO A C 1
ATOM 1380 O O . PRO A 1 173 ? -8.323 -24.006 13.304 1.00 34.47 173 PRO A O 1
ATOM 1383 N N . LEU A 1 174 ? -10.132 -23.564 12.066 1.00 39.09 174 LEU A N 1
ATOM 1384 C CA . LEU A 1 174 ? -9.769 -24.459 10.976 1.00 39.09 174 LEU A CA 1
ATOM 1385 C C . LEU A 1 174 ? -8.971 -23.677 9.934 1.00 39.09 174 LEU A C 1
ATOM 1387 O O . LEU A 1 174 ? -9.502 -22.828 9.218 1.00 39.09 174 LEU A O 1
ATOM 1391 N N . LEU A 1 175 ? -7.683 -24.000 9.839 1.00 40.06 175 LEU A N 1
ATOM 1392 C CA . LEU A 1 175 ? -6.866 -23.673 8.680 1.00 40.06 175 LEU A CA 1
ATOM 1393 C C . LEU A 1 175 ? -7.344 -24.566 7.524 1.00 40.06 175 LEU A C 1
ATOM 1395 O O . LEU A 1 175 ? -6.882 -25.695 7.365 1.00 40.06 175 LEU A O 1
ATOM 1399 N N . TYR A 1 176 ? -8.327 -24.103 6.755 1.00 43.50 176 TYR A N 1
ATOM 1400 C CA . TYR A 1 176 ? -8.791 -24.843 5.585 1.00 43.50 176 TYR A CA 1
ATOM 1401 C C . TYR A 1 176 ? -7.760 -24.713 4.460 1.00 43.50 176 TYR A C 1
ATOM 1403 O O . TYR A 1 176 ? -7.382 -23.609 4.064 1.00 43.50 176 TYR A O 1
ATOM 1411 N N . THR A 1 177 ? -7.302 -25.854 3.950 1.00 40.12 177 THR A N 1
ATOM 1412 C CA . THR A 1 177 ? -6.556 -25.949 2.693 1.00 40.12 177 THR A CA 1
ATOM 1413 C C . THR A 1 177 ? -7.541 -26.382 1.612 1.00 40.12 177 THR A C 1
ATOM 1415 O O . THR A 1 177 ? -8.242 -27.382 1.770 1.00 40.12 177 THR A O 1
ATOM 1418 N N . PHE A 1 178 ? -7.653 -25.613 0.529 1.00 43.09 178 PHE A N 1
ATOM 1419 C CA . PHE A 1 178 ? -8.475 -26.026 -0.609 1.00 43.09 178 PHE A CA 1
ATOM 1420 C C . PHE A 1 178 ? -7.718 -27.108 -1.385 1.00 43.09 178 PHE A C 1
ATOM 1422 O O . PHE A 1 178 ? -6.589 -26.886 -1.815 1.00 43.09 178 PHE A O 1
ATOM 1429 N N . GLY A 1 179 ? -8.321 -28.291 -1.528 1.00 35.84 179 GLY A N 1
ATOM 1430 C CA . GLY A 1 179 ? -7.724 -29.412 -2.253 1.00 35.84 179 GLY A CA 1
ATOM 1431 C C . GLY A 1 179 ? -7.421 -29.069 -3.715 1.00 35.84 179 GLY A C 1
ATOM 1432 O O . GLY A 1 179 ? -8.153 -28.316 -4.356 1.00 35.84 179 GLY A O 1
ATOM 1433 N N . ASN A 1 180 ? -6.334 -29.637 -4.241 1.00 37.75 180 ASN A N 1
ATOM 1434 C CA . ASN A 1 180 ? -5.885 -29.429 -5.617 1.00 37.75 180 ASN A CA 1
ATOM 1435 C C . ASN A 1 180 ? -6.994 -29.753 -6.633 1.00 37.75 180 ASN A C 1
ATOM 1437 O O . ASN A 1 180 ? -7.411 -30.904 -6.770 1.00 37.75 180 ASN A O 1
ATOM 1441 N N . ALA A 1 181 ? -7.412 -28.752 -7.411 1.00 41.41 181 ALA A N 1
ATOM 1442 C CA . ALA A 1 181 ? -8.189 -28.972 -8.623 1.00 41.41 181 ALA A CA 1
ATOM 1443 C C . ALA A 1 181 ? -7.268 -29.587 -9.690 1.00 41.41 181 ALA A C 1
ATOM 1445 O O . ALA A 1 181 ? -6.437 -28.907 -10.297 1.00 41.41 181 ALA A O 1
ATOM 1446 N N . SER A 1 182 ? -7.384 -30.896 -9.900 1.00 37.34 182 SER A N 1
ATOM 1447 C CA . SER A 1 182 ? -6.679 -31.593 -10.972 1.00 37.34 182 SER A CA 1
ATOM 1448 C C . SER A 1 182 ? -7.241 -31.153 -12.329 1.00 37.34 182 SER A C 1
ATOM 1450 O O . SER A 1 182 ? -8.441 -31.233 -12.587 1.00 37.34 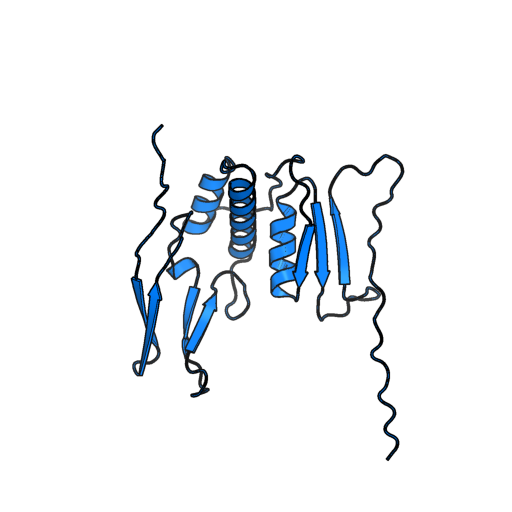182 SER A O 1
ATOM 1452 N N . LYS A 1 183 ? -6.372 -30.665 -13.225 1.00 35.97 183 LYS A N 1
ATOM 1453 C CA . LYS A 1 183 ? -6.752 -30.456 -14.629 1.00 35.97 183 LYS A CA 1
ATOM 1454 C C . LYS A 1 183 ? -7.120 -31.816 -15.239 1.00 35.97 183 LYS A C 1
ATOM 1456 O O . LYS A 1 183 ? -6.317 -32.744 -15.118 1.00 35.97 183 LYS A O 1
ATOM 1461 N N . PRO A 1 184 ? -8.261 -31.952 -15.936 1.00 37.41 184 PRO A N 1
ATOM 1462 C CA . PRO A 1 184 ? -8.553 -33.174 -16.669 1.00 37.41 184 PRO A CA 1
ATOM 1463 C C . PRO A 1 184 ? -7.476 -33.385 -17.741 1.00 37.41 184 PRO A C 1
ATOM 1465 O O . PRO A 1 184 ? -7.173 -32.478 -18.525 1.00 37.41 184 PRO A O 1
ATOM 1468 N N . LYS A 1 185 ? -6.870 -34.579 -17.756 1.00 41.59 185 LYS A N 1
ATOM 1469 C CA . LYS A 1 185 ? -5.962 -35.010 -18.825 1.00 41.59 185 LYS A CA 1
ATOM 1470 C C . LYS A 1 185 ? -6.709 -34.892 -20.155 1.00 41.59 185 LYS A C 1
ATOM 1472 O O . LYS A 1 185 ? -7.753 -35.512 -20.339 1.00 41.59 185 LYS A O 1
ATOM 1477 N N . ARG A 1 186 ? -6.180 -34.097 -21.090 1.00 40.72 186 ARG A N 1
ATOM 1478 C CA . ARG A 1 186 ? -6.616 -34.151 -22.490 1.00 40.72 186 ARG A CA 1
ATOM 1479 C C . ARG A 1 186 ? -6.188 -35.507 -23.043 1.00 40.72 186 ARG A C 1
ATOM 1481 O O . ARG A 1 186 ? -5.000 -35.729 -23.247 1.00 40.72 186 ARG A O 1
ATOM 1488 N N . ASN A 1 187 ? -7.148 -36.393 -23.284 1.00 41.22 187 ASN A N 1
ATOM 1489 C CA . ASN A 1 187 ? -6.924 -37.565 -24.119 1.00 41.22 187 ASN A CA 1
ATOM 1490 C C . ASN A 1 187 ? -6.653 -37.067 -25.544 1.00 41.22 187 ASN A C 1
ATOM 1492 O O . ASN A 1 187 ? -7.528 -36.477 -26.176 1.00 41.22 187 ASN A O 1
ATOM 1496 N N . HIS A 1 188 ? -5.431 -37.248 -26.035 1.00 40.28 188 HIS A N 1
ATOM 1497 C CA . HIS A 1 188 ? -5.161 -37.185 -27.466 1.00 40.28 188 HIS A CA 1
ATOM 1498 C C . HIS A 1 188 ? -5.527 -38.547 -28.048 1.00 40.28 188 HIS A C 1
ATOM 1500 O O . HIS A 1 188 ? -4.841 -39.536 -27.818 1.00 40.28 188 HIS A O 1
ATOM 1506 N N . SER A 1 189 ? -6.674 -38.581 -28.723 1.00 45.09 189 SER A N 1
ATOM 1507 C CA . SER A 1 189 ? -6.994 -39.597 -29.720 1.00 45.09 189 SER A CA 1
ATOM 1508 C C . SER A 1 189 ? -6.801 -38.928 -31.077 1.00 45.09 189 SER A C 1
ATOM 1510 O O . SER A 1 189 ? -7.391 -37.878 -31.337 1.00 45.09 189 SER A O 1
ATOM 1512 N N . GLY A 1 190 ? -5.891 -39.490 -31.863 1.00 36.94 190 GLY A N 1
ATOM 1513 C CA . GLY A 1 190 ? -5.424 -38.999 -33.154 1.00 36.94 190 GLY A CA 1
ATOM 1514 C C . GLY A 1 190 ? -4.195 -39.787 -33.551 1.00 36.94 190 GLY A C 1
ATOM 1515 O O . GLY A 1 190 ? -3.140 -39.512 -32.941 1.00 36.94 190 GLY A O 1
#